Protein 3BJR (pdb70)

Radius of gyration: 16.2 Å; Cα contacts (8 Å, |Δi|>4): 527; chains: 1; bounding box: 40×42×40 Å

Nearest PDB structures (foldseek):
  3bjr-assembly1_A-2  TM=1.003E+00  e=7.416E-51  Lactiplantibacillus plantarum WCFS1
  4bzw-assembly1_A  TM=8.428E-01  e=1.480E-16  Lactiplantibacillus plantarum WCFS1
  3bxp-assembly1_B  TM=8.286E-01  e=1.766E-16  Lactiplantibacillus plantarum WCFS1
  3bxp-assembly1_A  TM=7.851E-01  e=8.719E-17  Lactiplantibacillus plantarum WCFS1
  3d3n-assembly1_A  TM=7.888E-01  e=3.372E-16  Lactiplantibacillus plantarum WCFS1

Secondary structure (DSSP, 8-state):
----EEEEEPTTSS-EEEEE----EEEEEEE--STTT---HHHHHHH---GGGT-EEEEEE---TTT-SS-BTHHHHHHHHHHHHHHHSHHHHTEEEEEEEEEEETHHHHHHHHHHHHIIIIIHHHHT-------SSEEEES----TTSB------GGGG-GGGS--TTPPPEEEEEES--TTS-THHHHHHHHHHHHTT--EEEEEE---SHHHHHHHHHHS----HHHHHHHHHHHHT-

InterPro domains:
  IPR029058 Alpha/Beta hydrolase fold [G3DSA:3.40.50.1820] (1-264)
  IPR029058 Alpha/Beta hydrolase fold [SSF53474] (14-263)
  IPR049492 BD-FAE-like domain [PF20434] (26-122)
  IPR050300 GDXG lipolytic enzyme [PTHR48081] (26-261)

Structure (mmCIF, N/CA/C/O backbone):
data_3BJR
#
_entry.id   3BJR
#
_cell.length_a   93.620
_cell.length_b   93.620
_cell.length_c   99.570
_cell.angle_alpha   90.000
_cell.angle_beta   90.000
_cell.angle_gamma   120.000
#
_symmetry.space_group_name_H-M   'P 32 2 1'
#
loop_
_entity.id
_entity.type
_entity.pdbx_description
1 polymer 'Putative carboxylesterase'
2 non-polymer GLYCEROL
3 water water
#
loop_
_atom_site.group_PDB
_atom_site.id
_atom_site.type_symbol
_atom_site.label_atom_id
_atom_site.label_alt_id
_atom_site.label_comp_id
_atom_site.label_asym_id
_atom_site.label_entity_id
_atom_site.label_seq_id
_atom_site.pdbx_PDB_ins_code
_atom_site.Cartn_x
_atom_site.Cartn_y
_atom_site.Cartn_z
_atom_site.occupancy
_atom_site.B_iso_or_equiv
_atom_site.auth_seq_id
_atom_site.auth_comp_id
_atom_site.auth_asym_id
_atom_site.auth_atom_id
_atom_site.pdbx_PDB_model_num
ATOM 1 N N . PHE A 1 17 ? -6.865 39.330 3.899 1.00 83.97 -2 PHE A N 1
ATOM 2 C CA . PHE A 1 17 ? -7.578 39.212 5.209 1.00 85.31 -2 PHE A CA 1
ATOM 3 C C . PHE A 1 17 ? -7.866 37.731 5.558 1.00 86.30 -2 PHE A C 1
ATOM 4 O O . PHE A 1 17 ? -8.957 37.405 6.053 1.00 86.48 -2 PHE A O 1
ATOM 6 N N . GLN A 1 18 ? -6.853 36.872 5.341 1.00 86.82 -1 GLN A N 1
ATOM 7 C CA . GLN A 1 18 ? -6.935 35.371 5.433 1.00 84.94 -1 GLN A CA 1
ATOM 8 C C . GLN A 1 18 ? -7.034 34.711 6.846 1.00 84.12 -1 GLN A C 1
ATOM 9 O O . GLN A 1 18 ? -6.002 34.345 7.434 1.00 83.71 -1 GLN A O 1
ATOM 13 N N . GLY A 1 19 ? -8.267 34.516 7.346 1.00 81.19 0 GLY A N 1
ATOM 14 C CA . GLY A 1 19 ? -8.534 33.903 8.683 1.00 78.76 0 GLY A CA 1
ATOM 15 C C . GLY A 1 19 ? -7.970 34.653 9.899 1.00 72.91 0 GLY A C 1
ATOM 16 O O . GLY A 1 19 ? -7.728 34.067 10.964 1.00 73.71 0 GLY A O 1
ATOM 25 N N . GLN A 1 21 ? -8.005 38.531 12.185 1.00 47.74 2 GLN A N 1
ATOM 26 C CA . GLN A 1 21 ? -8.779 39.711 12.521 1.00 43.78 2 GLN A CA 1
ATOM 27 C C . GLN A 1 21 ? -8.149 40.860 11.765 1.00 40.93 2 GLN A C 1
ATOM 28 O O . GLN A 1 21 ? -6.941 41.091 11.868 1.00 36.53 2 GLN A O 1
ATOM 30 N N . VAL A 1 22 ? -8.946 41.526 10.945 1.00 40.90 3 VAL A N 1
ATOM 31 C CA . VAL A 1 22 ? -8.485 42.712 10.226 1.00 41.49 3 VAL A CA 1
ATOM 32 C C . VAL A 1 22 ? -8.913 43.883 11.076 1.00 42.57 3 VAL A C 1
ATOM 33 O O . VAL A 1 22 ? -10.047 43.924 11.533 1.00 44.70 3 VAL A O 1
ATOM 37 N N . ILE A 1 23 ? -8.020 44.820 11.336 1.00 43.59 4 ILE A N 1
ATOM 38 C CA . ILE A 1 23 ? -8.409 45.998 12.087 1.00 40.63 4 ILE A CA 1
ATOM 39 C C . ILE A 1 23 ? -7.968 47.229 11.295 1.00 38.98 4 ILE A C 1
ATOM 40 O O . ILE A 1 23 ? -6.987 47.202 10.548 1.00 30.24 4 ILE A O 1
ATOM 45 N N . LYS A 1 24 ? -8.738 48.291 11.432 1.00 38.38 5 LYS A N 1
ATOM 46 C CA . LYS A 1 24 ? -8.471 49.537 10.759 1.00 41.63 5 LYS A CA 1
ATOM 47 C C . LYS A 1 24 ? -8.549 50.633 11.793 1.00 41.34 5 LYS A C 1
ATOM 48 O O . LYS A 1 24 ? -9.466 50.688 12.580 1.00 42.30 5 LYS A O 1
ATOM 54 N N . GLN A 1 25 ? -7.570 51.509 11.776 1.00 43.17 6 GLN A N 1
ATOM 55 C CA . GLN A 1 25 ? -7.443 52.537 12.775 1.00 45.35 6 GLN A CA 1
ATOM 56 C C . GLN A 1 25 ? -6.848 53.803 12.153 1.00 44.55 6 GLN A C 1
ATOM 57 O O . GLN A 1 25 ? -5.734 53.749 11.625 1.00 40.35 6 GLN A O 1
ATOM 63 N N . LYS A 1 26 ? -7.566 54.918 12.208 1.00 43.12 7 LYS A N 1
ATOM 64 C CA . LYS A 1 26 ? -7.029 56.199 11.756 1.00 43.93 7 LYS A CA 1
ATOM 65 C C . LYS A 1 26 ? -6.116 56.687 12.874 1.00 40.77 7 LYS A C 1
ATOM 66 O O . LYS A 1 26 ? -6.406 56.534 14.021 1.00 41.38 7 LYS A O 1
ATOM 72 N N . LEU A 1 27 ? -4.975 57.246 12.528 1.00 41.91 8 LEU A N 1
ATOM 73 C CA . LEU A 1 27 ? -4.028 57.692 13.523 1.00 37.99 8 LEU A CA 1
ATOM 74 C C . LEU A 1 27 ? -4.411 59.106 13.899 1.00 38.41 8 LEU A C 1
ATOM 75 O O . LEU A 1 27 ? -5.058 59.800 13.142 1.00 40.86 8 LEU A O 1
ATOM 80 N N . THR A 1 28 ? -4.044 59.514 15.102 1.00 39.61 9 THR A N 1
ATOM 81 C CA . THR A 1 28 ? -4.400 60.811 15.612 1.00 38.78 9 THR A CA 1
ATOM 82 C C . THR A 1 28 ? -3.553 61.903 15.014 1.00 38.73 9 THR A C 1
ATOM 83 O O . THR A 1 28 ? -2.364 61.708 14.815 1.00 38.8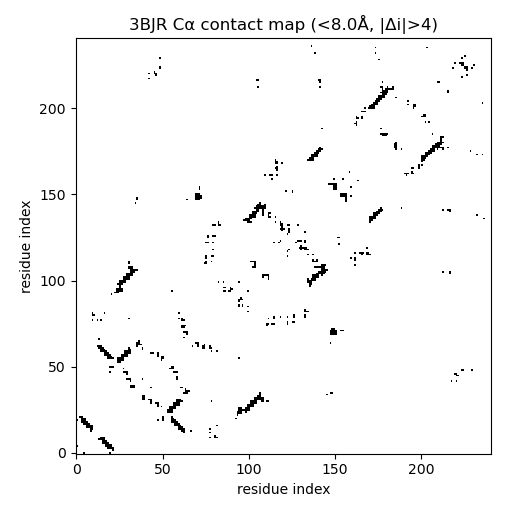7 9 THR A O 1
ATOM 87 N N . ALA A 1 29 ? -4.190 63.050 14.751 1.00 37.06 10 ALA A N 1
ATOM 88 C CA . ALA A 1 29 ? -3.561 64.260 14.207 1.00 37.47 10 ALA A CA 1
ATOM 89 C C . ALA A 1 29 ? -2.903 64.038 12.848 1.00 38.29 10 ALA A C 1
ATOM 90 O O . ALA A 1 29 ? -1.890 64.657 12.538 1.00 43.18 10 ALA A O 1
ATOM 92 N N . THR A 1 30 ? -3.488 63.156 12.045 1.00 35.58 11 THR A N 1
ATOM 93 C CA . THR A 1 30 ? -2.976 62.837 10.743 1.00 35.15 11 THR A CA 1
ATOM 94 C C . THR A 1 30 ? -4.066 62.174 9.913 1.00 37.45 11 THR A C 1
ATOM 95 O O . THR A 1 30 ? -5.080 61.666 10.459 1.00 37.06 11 THR A O 1
ATOM 99 N N A CYS A 1 31 ? -3.911 62.205 8.596 0.50 36.11 12 CYS A N 1
ATOM 100 N N B CYS A 1 31 ? -3.861 62.227 8.594 0.50 37.73 12 CYS A N 1
ATOM 101 C CA A CYS A 1 31 ? -4.854 61.513 7.730 0.50 35.99 12 CYS A CA 1
ATOM 102 C CA B CYS A 1 31 ? -4.731 61.580 7.617 0.50 39.35 12 CYS A CA 1
ATOM 103 C C A CYS A 1 31 ? -4.371 60.067 7.584 0.50 35.35 12 CYS A C 1
ATOM 104 C C B CYS A 1 31 ? -4.281 60.135 7.432 0.50 37.05 12 CYS A C 1
ATOM 105 O O A CYS A 1 31 ? -5.096 59.211 7.082 0.50 37.93 12 CYS A O 1
ATOM 106 O O B CYS A 1 31 ? -4.918 59.364 6.712 0.50 39.53 12 CYS A O 1
ATOM 111 N N . ALA A 1 32 ? -3.157 59.785 8.042 1.00 34.03 13 ALA A N 1
ATOM 112 C CA . ALA A 1 32 ? -2.607 58.436 7.953 1.00 33.23 13 ALA A CA 1
ATOM 113 C C . ALA A 1 32 ? -3.531 57.430 8.650 1.00 33.73 13 ALA A C 1
ATOM 114 O O . ALA A 1 32 ? -4.191 57.743 9.648 1.00 31.82 13 ALA A O 1
ATOM 116 N N A GLN A 1 33 ? -3.539 56.226 8.097 0.50 33.97 14 GLN A N 1
ATOM 117 N N B GLN A 1 33 ? -3.592 56.219 8.079 0.50 34.77 14 GLN A N 1
ATOM 118 C CA A GLN A 1 33 ? -4.322 55.155 8.632 0.50 32.67 14 GLN A CA 1
ATOM 119 C CA B GLN A 1 33 ? -4.527 55.142 8.463 0.50 34.23 14 GLN A CA 1
ATOM 120 C C A GLN A 1 33 ? -3.465 53.929 8.721 0.50 32.16 14 GLN A C 1
ATOM 121 C C B GLN A 1 33 ? -3.823 53.778 8.481 0.50 33.37 14 GLN A C 1
ATOM 122 O O A GLN A 1 33 ? -2.387 53.826 8.103 0.50 30.48 14 GLN A O 1
ATOM 123 O O B GLN A 1 33 ? -3.282 53.374 7.462 0.50 35.22 14 GLN A O 1
ATOM 134 N N . LEU A 1 34 ? -3.897 53.059 9.616 1.00 31.87 15 LEU A N 1
ATOM 135 C CA . LEU A 1 34 ? -3.242 51.787 9.825 1.00 34.83 15 LEU A CA 1
ATOM 136 C C . LEU A 1 34 ? -4.220 50.632 9.654 1.00 34.44 15 LEU A C 1
ATOM 137 O O . LEU A 1 34 ? -5.373 50.708 10.078 1.00 31.10 15 LEU A O 1
ATOM 142 N N . THR A 1 35 ? -3.767 49.585 8.963 1.00 32.92 16 THR A N 1
ATOM 143 C CA . THR A 1 35 ? -4.541 48.366 8.792 1.00 28.27 16 THR A CA 1
ATOM 144 C C . THR A 1 35 ? -3.732 47.269 9.442 1.00 32.05 16 THR A C 1
ATOM 145 O O . THR A 1 35 ? -2.507 47.213 9.255 1.00 27.72 16 THR A O 1
ATOM 149 N N . GLY A 1 36 ? -4.393 46.404 10.203 1.00 30.33 17 GLY A N 1
ATOM 150 C CA . GLY A 1 36 ? -3.695 45.323 10.891 1.00 29.34 17 GLY A CA 1
ATOM 151 C C . GLY A 1 36 ? -4.320 43.974 10.661 1.00 27.95 17 GLY A C 1
ATOM 152 O O . GLY A 1 36 ? -5.531 43.851 10.487 1.00 28.10 17 GLY A O 1
ATOM 153 N N . TYR A 1 37 ? -3.479 42.961 10.647 1.00 30.68 18 TYR A N 1
ATOM 154 C CA . TYR A 1 37 ? -3.875 41.558 10.477 1.00 29.78 18 TYR A CA 1
ATOM 155 C C . TYR A 1 37 ? -3.330 40.826 11.706 1.00 29.52 18 TYR A C 1
ATOM 156 O O . TYR A 1 37 ? -2.093 40.677 11.888 1.00 27.42 18 TYR A O 1
ATOM 165 N N . LEU A 1 38 ? -4.247 40.392 12.561 1.00 28.70 19 LEU A N 1
ATOM 166 C CA . LEU A 1 38 ? -3.889 39.806 13.846 1.00 30.13 19 LEU A CA 1
ATOM 167 C C . LEU A 1 38 ? -4.283 38.355 13.958 1.00 29.26 19 LEU A C 1
ATOM 168 O O . LEU A 1 38 ? -5.384 38.007 13.612 1.00 28.30 19 LEU A O 1
ATOM 173 N N . HIS A 1 39 ? -3.367 37.503 14.418 1.00 31.10 20 HIS A N 1
ATOM 174 C CA . HIS A 1 39 ? -3.695 36.072 14.613 1.00 34.69 20 HIS A CA 1
ATOM 175 C C . HIS A 1 39 ? -4.654 35.833 15.794 1.00 35.43 20 HIS A C 1
ATOM 176 O O . HIS A 1 39 ? -4.358 36.270 16.919 1.00 38.48 20 HIS A O 1
ATOM 183 N N . THR A 1 48 ? 1.019 33.720 24.923 1.00 56.49 29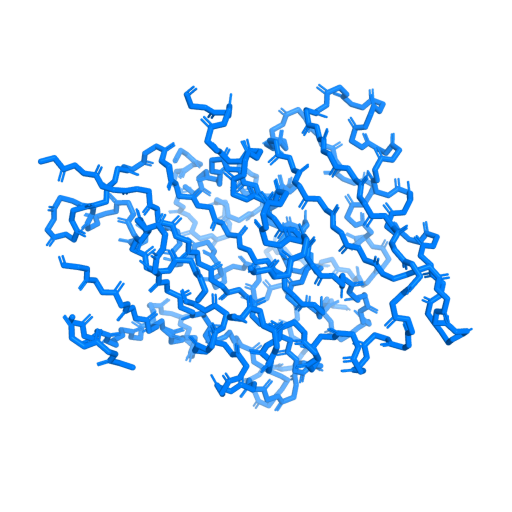 THR A N 1
ATOM 184 C CA . THR A 1 48 ? 2.208 34.478 24.520 1.00 56.18 29 THR A CA 1
ATOM 185 C C . THR A 1 48 ? 1.991 35.590 23.432 1.00 54.38 29 THR A C 1
ATOM 186 O O . THR A 1 48 ? 0.921 35.737 22.828 1.00 57.20 29 THR A O 1
ATOM 190 N N . ASN A 1 49 ? 3.051 36.360 23.220 1.00 47.75 30 ASN A N 1
ATOM 191 C CA . ASN A 1 49 ? 3.050 37.539 22.406 1.00 42.15 30 ASN A CA 1
ATOM 192 C C . ASN A 1 49 ? 3.881 37.322 21.160 1.00 38.41 30 ASN A C 1
ATOM 193 O O . ASN A 1 49 ? 4.886 36.632 21.203 1.00 36.38 30 ASN A O 1
ATOM 198 N N . LEU A 1 50 ? 3.487 37.953 20.063 1.00 34.44 31 LEU A N 1
ATOM 199 C CA . LEU A 1 50 ? 4.148 37.789 18.774 1.00 33.57 31 LEU A CA 1
ATOM 200 C C . LEU A 1 50 ? 4.891 39.019 18.292 1.00 31.32 31 LEU A C 1
ATOM 201 O O . LEU A 1 50 ? 4.524 40.122 18.623 1.00 29.79 31 LEU A O 1
ATOM 206 N N . PRO A 1 51 ? 5.908 38.830 17.451 1.00 33.55 32 PRO A N 1
ATOM 207 C CA . PRO A 1 51 ? 6.558 39.989 16.841 1.00 35.27 32 PRO A CA 1
ATOM 208 C C . PRO A 1 51 ? 5.570 40.646 15.889 1.00 33.07 32 PRO A C 1
ATOM 209 O O . PRO A 1 51 ? 4.605 40.018 15.466 1.00 30.79 32 PRO A O 1
ATOM 213 N N . ALA A 1 52 ? 5.777 41.907 15.591 1.00 33.21 33 ALA A N 1
ATOM 214 C CA . ALA A 1 52 ? 4.859 42.644 14.738 1.00 31.65 33 ALA A CA 1
ATOM 215 C C . ALA A 1 52 ? 5.659 43.367 13.649 1.00 33.59 33 ALA A C 1
ATOM 216 O O . ALA A 1 52 ? 6.746 43.894 13.898 1.00 33.81 33 ALA A O 1
ATOM 218 N N . ILE A 1 53 ? 5.121 43.354 12.428 1.00 34.57 34 ILE A N 1
ATOM 219 C CA . ILE A 1 53 ? 5.703 44.055 11.286 1.00 33.77 34 ILE A CA 1
ATOM 220 C C . ILE A 1 53 ? 4.771 45.202 10.899 1.00 32.53 34 ILE A C 1
ATOM 221 O O . ILE A 1 53 ? 3.567 45.017 10.879 1.00 31.95 34 ILE A O 1
ATOM 226 N N . ILE A 1 54 ? 5.328 46.370 10.582 1.00 32.67 35 ILE A N 1
ATOM 227 C CA . ILE A 1 54 ? 4.544 47.494 10.023 1.00 31.94 35 ILE A CA 1
ATOM 228 C C . ILE A 1 54 ? 5.109 47.752 8.622 1.00 32.82 35 ILE A C 1
ATOM 229 O O . ILE A 1 54 ? 6.216 48.252 8.485 1.00 33.65 35 ILE A O 1
ATOM 234 N N . ILE A 1 55 ? 4.355 47.384 7.600 1.00 29.69 36 ILE A N 1
ATOM 235 C CA . ILE A 1 55 ? 4.742 47.570 6.199 1.00 29.34 36 ILE A CA 1
ATOM 236 C C . ILE A 1 55 ? 4.553 49.035 5.829 1.00 30.36 36 ILE A 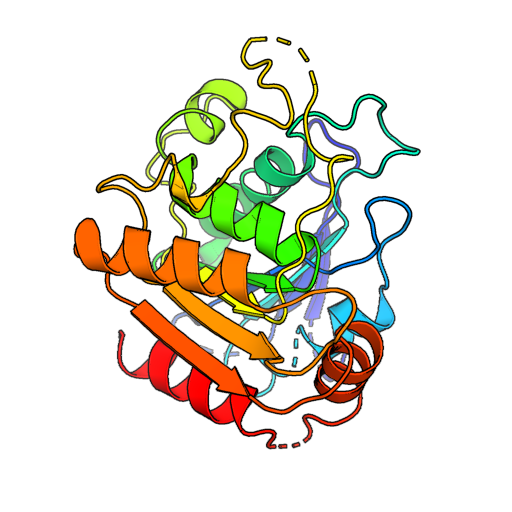C 1
ATOM 237 O O . ILE A 1 55 ? 3.471 49.583 6.046 1.00 30.01 36 ILE A O 1
ATOM 242 N N . VAL A 1 56 ? 5.624 49.698 5.383 1.00 30.82 37 VAL A N 1
ATOM 243 C CA . VAL A 1 56 ? 5.555 51.093 4.901 1.00 30.42 37 VAL A CA 1
ATOM 244 C C . VAL A 1 56 ? 5.732 50.957 3.370 1.00 30.61 37 VAL A C 1
ATOM 245 O O . VAL A 1 56 ? 6.852 50.717 2.862 1.00 30.59 37 VAL A O 1
ATOM 249 N N . PRO A 1 57 ? 4.618 51.010 2.627 1.00 29.33 38 PRO A N 1
ATOM 250 C CA . PRO A 1 57 ? 4.701 50.721 1.208 1.00 32.05 38 PRO A CA 1
ATOM 251 C C . PRO A 1 57 ? 5.253 51.864 0.343 1.00 33.69 38 PRO A C 1
ATOM 252 O O . PRO A 1 57 ? 5.681 52.922 0.874 1.00 37.51 38 PRO A O 1
ATOM 256 N N . GLY A 1 58 ? 5.289 51.604 -0.969 1.00 32.80 39 GLY A N 1
ATOM 257 C CA . GLY A 1 58 ? 5.732 52.547 -1.945 1.00 29.44 39 GLY A CA 1
ATOM 258 C C . GLY A 1 58 ? 4.583 53.394 -2.375 1.00 32.49 39 GLY A C 1
ATOM 259 O O . GLY A 1 58 ? 3.587 53.536 -1.648 1.00 33.04 39 GLY A O 1
ATOM 260 N N . GLY A 1 59 ? 4.673 53.918 -3.598 1.00 33.00 40 GLY A N 1
ATOM 261 C CA . GLY A 1 59 ? 3.607 54.741 -4.149 1.00 31.21 40 GLY A CA 1
ATOM 262 C C . GLY A 1 59 ? 3.993 56.136 -4.584 1.00 31.62 40 GLY A C 1
ATOM 263 O O . GLY A 1 59 ? 3.112 56.911 -4.968 1.00 32.77 40 GLY A O 1
ATOM 264 N N . SER A 1 60 ? 5.292 56.466 -4.523 1.00 32.99 41 SER A N 1
ATOM 265 C CA . SER A 1 60 ? 5.825 57.776 -4.983 1.00 34.47 41 SER A CA 1
ATOM 266 C C . SER A 1 60 ? 5.219 58.978 -4.291 1.00 33.09 41 SER A C 1
ATOM 267 O O . SER A 1 60 ? 5.342 60.088 -4.792 1.00 35.28 41 SER A O 1
ATOM 270 N N . TYR A 1 61 ? 4.582 58.747 -3.137 1.00 34.26 42 TYR A N 1
ATOM 271 C CA . TYR A 1 61 ? 3.888 59.778 -2.354 1.00 34.31 42 TYR A CA 1
ATOM 272 C C . TYR A 1 61 ? 2.670 60.305 -3.074 1.00 31.60 42 TYR A C 1
ATOM 273 O O . TYR A 1 61 ? 2.137 61.321 -2.669 1.00 32.27 42 TYR A O 1
ATOM 282 N N . THR A 1 62 ? 2.197 59.597 -4.106 1.00 32.43 43 THR A N 1
ATOM 283 C CA . THR A 1 62 ? 0.985 60.023 -4.845 1.00 33.05 43 THR A CA 1
ATOM 284 C C . THR A 1 62 ? -0.261 59.189 -4.487 1.00 31.81 43 THR A C 1
ATOM 285 O O . THR A 1 62 ? -1.394 59.649 -4.615 1.00 33.31 43 THR A O 1
ATOM 289 N N . HIS A 1 63 ? -0.027 57.963 -4.020 1.00 32.78 44 HIS A N 1
ATOM 290 C CA . HIS A 1 63 ? -1.077 57.017 -3.699 1.00 33.35 44 HIS A CA 1
ATOM 291 C C . HIS A 1 63 ? -0.429 55.947 -2.833 1.00 33.29 44 HIS A C 1
ATOM 292 O O . HIS A 1 63 ? 0.799 55.903 -2.711 1.00 33.06 44 HIS A O 1
ATOM 299 N N . ILE A 1 64 ? -1.237 55.107 -2.194 1.00 33.70 45 ILE A N 1
ATOM 300 C CA . ILE A 1 64 ? -0.706 53.928 -1.492 1.00 30.60 45 ILE A CA 1
ATOM 301 C C . ILE A 1 64 ? -1.215 52.724 -2.301 1.00 30.89 45 ILE A C 1
ATOM 302 O O . ILE A 1 64 ? -2.419 52.624 -2.541 1.00 34.80 45 ILE A O 1
ATOM 307 N N . PRO A 1 65 ? -0.302 51.848 -2.787 1.00 33.03 46 PRO A N 1
ATOM 308 C CA . PRO A 1 65 ? -0.686 50.630 -3.493 1.00 32.30 46 PRO A CA 1
ATOM 309 C C . PRO A 1 65 ? -1.130 49.607 -2.453 1.00 34.12 46 PRO A C 1
ATOM 310 O O . PRO A 1 65 ? -0.321 48.882 -1.868 1.00 30.68 46 PRO A O 1
ATOM 314 N N . VAL A 1 66 ? -2.429 49.592 -2.213 1.00 35.68 47 VAL A N 1
ATOM 315 C CA . VAL A 1 66 ? -2.994 48.785 -1.149 1.00 39.10 47 VAL A CA 1
ATOM 316 C C . VAL A 1 66 ? -2.770 47.304 -1.340 1.00 38.92 47 VAL A C 1
ATOM 317 O O . VAL A 1 66 ? -2.427 46.628 -0.371 1.00 40.70 47 VAL A O 1
ATOM 321 N N . ALA A 1 67 ? -2.901 46.816 -2.572 1.00 39.17 48 ALA A N 1
ATOM 322 C CA . ALA A 1 67 ? -2.682 45.400 -2.875 1.00 36.99 48 ALA A CA 1
ATOM 323 C C . ALA A 1 67 ? -1.238 44.997 -2.595 1.00 36.83 48 ALA A C 1
ATOM 324 O O . ALA A 1 67 ? -0.981 43.914 -2.099 1.00 35.09 48 ALA A O 1
ATOM 326 N N . GLN A 1 68 ? -0.284 45.866 -2.909 1.00 37.93 49 GLN A N 1
ATOM 327 C CA . GLN A 1 68 ? 1.114 45.603 -2.596 1.00 36.81 49 GLN A CA 1
ATOM 328 C C . GLN A 1 68 ? 1.299 45.516 -1.057 1.00 36.51 49 GLN A C 1
ATOM 329 O O . GLN A 1 68 ? 1.973 44.620 -0.540 1.00 36.13 49 GLN A O 1
ATOM 335 N N . ALA A 1 69 ? 0.726 46.484 -0.351 1.00 32.40 50 ALA A N 1
ATOM 336 C CA . ALA A 1 69 ? 0.815 46.603 1.103 1.00 33.73 50 ALA A CA 1
ATOM 337 C C . ALA A 1 69 ? 0.255 45.368 1.803 1.00 32.87 50 ALA A C 1
ATOM 338 O O . ALA A 1 69 ? 0.891 44.784 2.667 1.00 33.81 50 ALA A O 1
ATOM 340 N N . GLU A 1 70 ? -0.943 44.982 1.428 1.00 33.60 51 GLU A N 1
ATOM 341 C CA . GLU A 1 70 ? -1.583 43.803 1.990 1.00 36.16 51 GLU A CA 1
ATOM 342 C C . GLU A 1 70 ? -0.815 42.506 1.751 1.00 36.64 51 GLU A C 1
ATOM 343 O O . GLU A 1 70 ? -0.691 41.696 2.650 1.00 36.77 51 GLU A O 1
ATOM 349 N N . SER A 1 71 ? -0.336 42.306 0.525 1.00 36.35 52 SER A N 1
ATOM 350 C CA . SER A 1 71 ? 0.382 41.109 0.160 1.00 35.18 52 SER A CA 1
ATOM 351 C C . SER A 1 71 ? 1.656 40.973 0.950 1.00 33.79 52 SER A C 1
ATOM 352 O O . SER A 1 71 ? 2.011 39.875 1.384 1.00 32.47 52 SER A O 1
ATOM 355 N N . LEU A 1 72 ? 2.389 42.074 1.067 1.00 30.38 53 LEU A N 1
ATOM 356 C CA . LEU A 1 72 ? 3.632 42.104 1.850 1.00 33.18 53 LEU A CA 1
ATOM 357 C C . LEU A 1 72 ? 3.338 41.931 3.357 1.00 32.44 53 LEU A C 1
ATOM 358 O O . LEU A 1 72 ? 4.117 41.304 4.036 1.00 35.30 53 LEU A O 1
ATOM 363 N N . ALA A 1 73 ? 2.193 42.433 3.851 1.00 33.90 54 ALA A N 1
ATOM 364 C CA . ALA A 1 73 ? 1.804 42.209 5.245 1.00 31.66 54 ALA A CA 1
ATOM 365 C C . ALA A 1 73 ? 1.563 40.695 5.431 1.00 35.09 54 ALA A C 1
ATOM 366 O O . ALA A 1 73 ? 2.072 40.109 6.372 1.00 36.14 54 ALA A O 1
ATOM 376 N N . ALA A 1 75 ? 2.870 38.197 3.729 1.00 37.09 56 ALA A N 1
ATOM 377 C CA . ALA A 1 75 ? 4.112 37.460 3.623 1.00 38.78 56 ALA A CA 1
ATOM 378 C C . ALA A 1 75 ? 4.693 37.206 5.035 1.00 38.78 56 ALA A C 1
ATOM 379 O O . ALA A 1 75 ? 5.197 36.128 5.340 1.00 39.97 56 ALA A O 1
ATOM 381 N N . PHE A 1 76 ? 4.554 38.193 5.905 1.00 38.27 57 PHE A N 1
ATOM 382 C CA . PHE A 1 76 ? 5.036 38.104 7.272 1.00 36.87 57 PHE A CA 1
ATOM 383 C C . PHE A 1 76 ? 4.017 37.463 8.215 1.00 36.10 57 PHE A C 1
ATOM 384 O O . PHE A 1 76 ? 4.374 36.636 9.040 1.00 38.43 57 PHE A O 1
ATOM 392 N N . ALA A 1 77 ? 2.745 37.796 8.037 1.00 34.28 58 ALA A N 1
ATOM 393 C CA . ALA A 1 77 ? 1.661 37.263 8.841 1.00 32.02 58 ALA A CA 1
ATOM 394 C C . ALA A 1 77 ? 1.710 35.752 8.832 1.00 33.40 58 ALA A C 1
ATOM 395 O O . ALA A 1 77 ? 1.572 35.111 9.865 1.00 33.69 58 ALA A O 1
ATOM 397 N N . GLY A 1 78 ? 1.992 35.200 7.656 1.00 32.92 59 GLY A N 1
ATOM 398 C CA . GLY A 1 78 ? 2.082 33.766 7.447 1.00 32.74 59 GLY A CA 1
ATOM 399 C C . GLY A 1 78 ? 3.253 33.099 8.116 1.00 32.62 59 GLY A C 1
ATOM 400 O O . GLY A 1 78 ? 3.281 31.874 8.179 1.00 33.03 59 GLY A O 1
ATOM 401 N N . HIS A 1 79 ? 4.207 33.875 8.616 1.00 31.47 60 HIS A N 1
ATOM 402 C CA . HIS A 1 79 ? 5.382 33.341 9.314 1.00 34.69 60 HIS A CA 1
ATOM 403 C C . HIS A 1 79 ? 5.454 33.820 10.775 1.00 37.92 60 HIS A C 1
ATOM 404 O O . HIS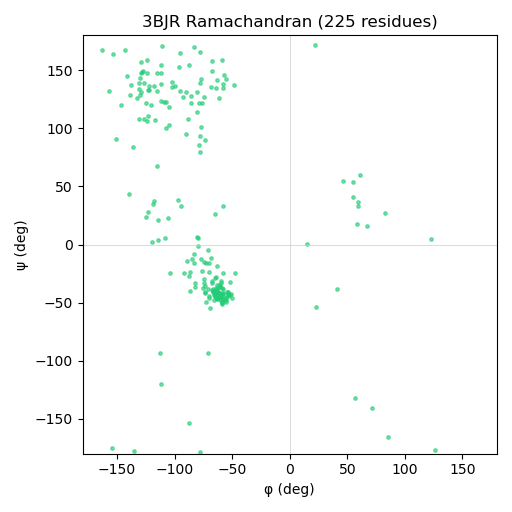 A 1 79 ? 6.539 34.131 11.276 1.00 41.80 60 HIS A O 1
ATOM 411 N N . GLY A 1 80 ? 4.295 33.925 11.423 1.00 37.18 61 GLY A N 1
ATOM 412 C CA . GLY A 1 80 ? 4.211 34.239 12.854 1.00 37.83 61 GLY A CA 1
ATOM 413 C C . GLY A 1 80 ? 4.299 35.667 13.316 1.00 37.97 61 GLY A C 1
ATOM 414 O O . GLY A 1 80 ? 4.724 35.912 14.423 1.00 39.96 61 GLY A O 1
ATOM 415 N N . TYR A 1 81 ? 3.915 36.614 12.470 1.00 35.03 62 TYR A N 1
ATOM 416 C CA . TYR A 1 81 ? 3.946 38.003 12.820 1.00 31.60 62 TYR A CA 1
ATOM 417 C C . TYR A 1 81 ? 2.558 38.554 12.845 1.00 32.34 62 TYR A C 1
ATOM 418 O O . TYR A 1 81 ? 1.702 38.081 12.126 1.00 32.49 62 TYR A O 1
ATOM 427 N N . GLN A 1 82 ? 2.321 39.513 13.728 1.00 34.40 63 GLN A N 1
ATOM 428 C CA . GLN A 1 82 ? 1.117 40.327 13.629 1.00 33.03 63 GLN A CA 1
ATOM 429 C C . GLN A 1 82 ? 1.575 41.303 12.545 1.00 35.17 63 GLN A C 1
ATOM 430 O O . GLN A 1 82 ? 2.679 41.827 12.614 1.00 36.38 63 GLN A O 1
ATOM 436 N N . ALA A 1 83 ? 0.784 41.536 11.509 1.00 34.04 64 ALA A N 1
ATOM 437 C CA . ALA A 1 83 ? 1.268 42.379 10.398 1.00 28.93 64 ALA A CA 1
ATOM 438 C C . ALA A 1 83 ? 0.377 43.567 10.141 1.00 30.18 64 ALA A C 1
ATOM 439 O O . ALA A 1 83 ? -0.837 43.415 10.094 1.00 29.33 64 ALA A O 1
ATOM 441 N N . PHE A 1 84 ? 0.972 44.751 10.001 1.00 30.79 65 PHE A N 1
ATOM 442 C CA . PHE A 1 84 ? 0.212 45.963 9.722 1.00 30.61 65 PHE A CA 1
ATOM 443 C C . PHE A 1 84 ? 0.722 46.639 8.458 1.00 33.45 65 PHE A C 1
ATOM 444 O O . PHE A 1 84 ? 1.849 46.384 8.001 1.00 28.64 65 PHE A O 1
ATOM 452 N N . TYR A 1 85 ? -0.112 47.480 7.852 1.00 31.62 66 TYR A N 1
ATOM 453 C CA . TYR A 1 85 ? 0.384 48.356 6.794 1.00 34.43 66 TYR A CA 1
ATOM 454 C C . TYR A 1 85 ? -0.056 49.770 7.060 1.00 32.85 66 TYR A C 1
ATOM 455 O O . TYR A 1 85 ? -1.119 49.997 7.605 1.00 29.12 66 TYR A O 1
ATOM 464 N N . LEU A 1 86 ? 0.841 50.709 6.737 1.00 34.42 67 LEU A N 1
ATOM 465 C CA . LEU A 1 86 ? 0.605 52.131 6.950 1.00 31.69 67 LEU A CA 1
ATOM 466 C C . LEU A 1 86 ? 0.284 52.866 5.668 1.00 31.61 67 LEU A C 1
ATOM 467 O O . LEU A 1 86 ? 1.104 52.904 4.778 1.00 32.05 67 LEU A O 1
ATOM 472 N N . GLU A 1 87 ? -0.910 53.449 5.589 1.00 31.97 68 GLU A N 1
ATOM 473 C CA . GLU A 1 87 ? -1.262 54.377 4.546 1.00 33.47 68 GLU A CA 1
ATOM 474 C C . GLU A 1 87 ? -0.864 55.766 5.100 1.00 32.54 68 GLU A C 1
ATOM 475 O O . GLU A 1 87 ? -1.570 56.360 5.883 1.00 32.70 68 GLU A O 1
ATOM 481 N N . TYR A 1 88 ? 0.327 56.210 4.740 1.00 33.29 69 TYR A N 1
ATOM 482 C CA . TYR A 1 88 ? 0.873 57.483 5.190 1.00 34.28 69 TYR A CA 1
ATOM 483 C C . TYR A 1 88 ? 0.417 58.692 4.377 1.00 34.62 69 TYR A C 1
ATOM 484 O O . TYR A 1 88 ? -0.229 58.557 3.343 1.00 36.51 69 TYR A O 1
ATOM 493 N N . THR A 1 89 ? 0.735 59.879 4.895 1.00 35.22 70 THR A N 1
ATOM 494 C CA . THR A 1 89 ? 0.394 61.153 4.248 1.00 33.36 70 THR A CA 1
ATOM 495 C C . THR A 1 89 ? 0.987 61.236 2.855 1.00 32.45 70 THR A C 1
ATOM 496 O O . THR A 1 89 ? 2.160 60.903 2.640 1.00 32.43 70 THR A O 1
ATOM 500 N N . LEU A 1 90 ? 0.155 61.685 1.914 1.00 32.36 71 LEU A N 1
ATOM 501 C CA . LEU A 1 90 ? 0.542 61.795 0.522 1.00 33.59 71 LEU A CA 1
ATOM 502 C C . LEU A 1 90 ? 0.642 63.262 0.120 1.00 35.36 71 LEU A C 1
ATOM 503 O O . LEU A 1 90 ? 0.259 64.149 0.870 1.00 33.30 71 LEU A O 1
ATOM 508 N N . LEU A 1 91 ? 1.171 63.511 -1.072 1.00 38.90 72 LEU A N 1
ATOM 509 C CA . LEU A 1 91 ? 1.298 64.880 -1.614 1.00 39.75 72 LEU A CA 1
ATOM 510 C C . LEU A 1 91 ? -0.039 65.557 -1.748 1.00 40.73 72 LEU A C 1
ATOM 511 O O . LEU A 1 91 ? -0.142 66.767 -1.567 1.00 44.10 72 LEU A O 1
ATOM 516 N N . THR A 1 92 ? -1.072 64.781 -2.046 1.00 42.19 73 THR A N 1
ATOM 517 C CA . THR A 1 92 ? -2.439 65.316 -2.125 1.00 43.17 73 THR A CA 1
ATOM 518 C C . THR A 1 92 ? -3.019 65.713 -0.767 1.00 43.00 73 THR A C 1
ATOM 519 O O . THR A 1 92 ? -3.914 66.546 -0.710 1.00 41.82 73 THR A O 1
ATOM 523 N N . ASP A 1 93 ? -2.518 65.130 0.318 1.00 43.77 74 ASP A N 1
ATOM 524 C CA . ASP A 1 93 ? -2.963 65.489 1.670 1.00 45.14 74 ASP A CA 1
ATOM 525 C C . ASP A 1 93 ? -2.250 66.733 2.177 1.00 46.51 74 ASP A C 1
ATOM 526 O O . ASP A 1 93 ? -2.821 67.549 2.889 1.00 44.21 74 ASP A O 1
ATOM 531 N N . GLN A 1 94 ? -0.982 66.856 1.822 1.00 50.45 75 GLN A N 1
ATOM 532 C CA . GLN A 1 94 ? -0.185 67.948 2.316 1.00 52.94 75 GLN A CA 1
ATOM 533 C C . GLN A 1 94 ? 1.001 68.247 1.417 1.00 54.89 75 GLN A C 1
ATOM 534 O O . GLN A 1 94 ? 1.743 67.347 0.989 1.00 53.59 75 GLN A O 1
ATOM 540 N N . GLN A 1 95 ? 1.160 69.531 1.121 1.00 59.03 76 GLN A N 1
ATOM 541 C CA . GLN A 1 95 ? 2.301 69.959 0.343 1.00 61.41 76 GLN A CA 1
ATOM 542 C C . GLN A 1 95 ? 2.867 71.276 0.914 1.00 59.97 76 GLN A C 1
ATOM 543 O O . GLN A 1 95 ? 2.101 72.228 1.147 1.00 59.02 76 GLN A O 1
ATOM 549 N N . PRO A 1 96 ? 4.199 71.311 1.177 1.00 57.84 77 PRO A N 1
ATOM 550 C CA . PRO A 1 96 ? 5.174 70.216 0.964 1.00 55.31 77 PRO A CA 1
ATOM 551 C C . PRO A 1 96 ? 4.903 69.060 1.928 1.00 54.84 77 PRO A C 1
ATOM 552 O O . PRO A 1 96 ? 4.400 69.270 3.038 1.00 54.26 77 PRO A O 1
ATOM 556 N N . LEU A 1 97 ? 5.217 67.849 1.496 1.00 52.56 78 LEU A N 1
ATOM 557 C CA . LEU A 1 97 ? 4.955 66.679 2.301 1.00 51.46 78 LEU A CA 1
ATOM 558 C C . LEU A 1 97 ? 5.673 66.797 3.653 1.00 53.10 78 LEU A C 1
ATOM 559 O O . LEU A 1 97 ? 5.131 66.430 4.709 1.00 50.10 78 LEU A O 1
ATOM 564 N N . GLY A 1 98 ? 6.877 67.354 3.600 1.00 54.25 79 GLY A N 1
ATOM 565 C CA . GLY A 1 98 ? 7.704 67.521 4.771 1.00 52.55 79 GLY A CA 1
ATOM 566 C C . GLY A 1 98 ? 8.191 66.162 5.174 1.00 50.67 79 GLY A C 1
ATOM 567 O O . GLY A 1 98 ? 8.536 65.359 4.321 1.00 48.92 79 GLY A O 1
ATOM 568 N N . LEU A 1 99 ? 8.229 65.933 6.487 1.00 50.49 80 LEU A N 1
ATOM 569 C CA . LEU A 1 99 ? 8.535 64.623 7.073 1.00 48.53 80 LEU A CA 1
ATOM 570 C C . LEU A 1 99 ? 7.267 63.957 7.641 1.00 41.02 80 LEU A C 1
ATOM 571 O O . LEU A 1 99 ? 7.375 63.056 8.458 1.00 35.45 80 LEU A O 1
ATOM 576 N N . ALA A 1 100 ? 6.086 64.352 7.155 1.00 35.83 81 ALA A N 1
ATOM 577 C CA . ALA A 1 100 ? 4.832 63.809 7.647 1.00 33.51 81 ALA A CA 1
ATOM 578 C C . ALA A 1 100 ? 4.770 62.284 7.661 1.00 33.61 81 ALA A C 1
ATOM 579 O O . ALA A 1 100 ? 4.239 61.725 8.598 1.00 34.71 81 ALA A O 1
ATOM 581 N N . PRO A 1 101 ? 5.239 61.600 6.612 1.00 35.50 82 PRO A N 1
ATOM 582 C CA . PRO A 1 101 ? 5.229 60.129 6.634 1.00 32.28 82 PRO A CA 1
ATOM 583 C C . PRO A 1 101 ? 6.106 59.455 7.665 1.00 33.70 82 PRO A C 1
ATOM 584 O O . PRO A 1 101 ? 5.782 58.342 8.101 1.00 32.23 82 PRO A O 1
ATOM 588 N N . VAL A 1 102 ? 7.206 60.102 8.046 1.00 34.84 83 VAL A N 1
ATOM 589 C CA . VAL A 1 102 ? 8.116 59.577 9.050 1.00 35.44 83 VAL A CA 1
ATOM 590 C C . VAL A 1 102 ? 7.449 59.711 10.434 1.00 36.71 83 VAL A C 1
ATOM 591 O O . VAL A 1 102 ? 7.548 58.817 11.282 1.00 35.60 83 VAL A O 1
ATOM 595 N N . LEU A 1 103 ? 6.786 60.848 10.648 1.00 33.97 84 LEU A N 1
ATOM 596 C CA . LEU A 1 103 ? 6.032 61.108 11.847 1.00 34.22 84 LEU A CA 1
ATOM 597 C C . LEU A 1 103 ? 4.864 60.117 11.928 1.00 36.19 84 LEU A C 1
ATOM 598 O O . LEU A 1 103 ? 4.656 59.517 12.972 1.00 35.52 84 LEU A O 1
ATOM 603 N N . ASP A 1 104 ? 4.146 59.926 10.819 1.00 36.26 85 ASP A N 1
ATOM 604 C CA . ASP A 1 104 ? 3.039 58.948 10.744 1.00 34.55 85 ASP A CA 1
ATOM 605 C C . ASP A 1 104 ? 3.503 57.548 11.194 1.00 33.16 85 ASP A C 1
ATOM 606 O O . ASP A 1 104 ? 2.766 56.828 11.850 1.00 34.57 85 ASP A O 1
ATOM 611 N N . LEU A 1 105 ? 4.696 57.143 10.769 1.00 35.49 86 LEU A N 1
ATOM 612 C CA . LEU A 1 105 ? 5.268 55.833 11.157 1.00 33.37 86 LEU A CA 1
ATOM 613 C C . LEU A 1 105 ? 5.476 55.805 12.688 1.00 35.90 86 LEU A C 1
ATOM 614 O O . LEU A 1 105 ? 5.194 54.798 13.344 1.00 33.17 86 LEU A O 1
ATOM 619 N N . GLY A 1 106 ? 5.943 56.916 13.259 1.00 33.42 87 GLY A N 1
ATOM 620 C CA . GLY A 1 106 ? 6.088 57.037 14.708 1.00 32.72 87 GLY A CA 1
ATOM 621 C C . GLY A 1 106 ? 4.745 56.871 15.432 1.00 33.21 87 GLY A C 1
ATOM 622 O O . GLY A 1 106 ? 4.640 56.183 16.467 1.00 33.80 87 GLY A O 1
ATOM 623 N N A ARG A 1 107 ? 3.716 57.504 14.890 0.50 32.90 88 ARG A N 1
ATOM 624 N N B ARG A 1 107 ? 3.712 57.508 14.902 0.50 33.24 88 ARG A N 1
ATOM 625 C CA A ARG A 1 107 ? 2.383 57.415 15.470 0.50 32.35 88 ARG A CA 1
ATOM 626 C CA B ARG A 1 107 ? 2.386 57.407 15.501 0.50 33.08 88 ARG A CA 1
ATOM 627 C C A ARG A 1 107 ? 1.923 55.954 15.482 0.50 32.33 88 ARG A C 1
ATOM 628 C C B ARG A 1 107 ? 1.912 55.950 15.483 0.50 32.68 88 ARG A C 1
ATOM 629 O O A ARG A 1 107 ? 1.298 55.491 16.436 0.50 33.63 88 ARG A O 1
ATOM 630 O O B ARG A 1 107 ? 1.260 55.485 16.418 0.50 34.01 88 ARG A O 1
ATOM 645 N N . ALA A 1 108 ? 2.255 55.239 14.414 1.00 31.10 89 ALA A N 1
ATOM 646 C CA . ALA A 1 108 ? 1.912 53.831 14.257 1.00 32.36 89 ALA A CA 1
ATOM 647 C C . ALA A 1 108 ? 2.649 52.936 15.253 1.00 31.68 89 ALA A C 1
ATOM 648 O O . ALA A 1 108 ? 2.044 52.071 15.867 1.00 31.00 89 ALA A O 1
ATOM 650 N N . VAL A 1 109 ? 3.960 53.144 15.415 1.00 34.04 90 VAL A N 1
ATOM 651 C CA . VAL A 1 109 ? 4.784 52.374 16.368 1.00 33.42 90 VAL A CA 1
ATOM 652 C C . VAL A 1 109 ? 4.283 52.618 17.799 1.00 32.91 90 VAL A C 1
ATOM 653 O O . VAL A 1 109 ? 4.099 51.697 18.570 1.00 30.43 90 VAL A O 1
ATOM 657 N N . ASN A 1 110 ? 4.041 53.868 18.135 1.00 30.67 91 ASN A N 1
ATOM 658 C CA . ASN A 1 110 ? 3.533 54.215 19.423 1.00 31.55 91 ASN A CA 1
ATOM 659 C C . ASN A 1 110 ? 2.169 53.535 19.734 1.00 30.79 91 ASN A C 1
ATOM 660 O O . ASN A 1 110 ? 1.953 53.077 20.829 1.00 31.03 91 ASN A O 1
ATOM 665 N N . LEU A 1 111 ? 1.265 53.491 18.771 1.00 32.69 92 LEU A N 1
ATOM 666 C CA . LEU A 1 111 ? -0.045 52.867 18.936 1.00 28.77 92 LEU A CA 1
ATOM 667 C C . LEU A 1 111 ? 0.139 51.394 19.154 1.00 31.22 92 LEU A C 1
ATOM 668 O O . LEU A 1 111 ? -0.529 50.818 19.985 1.00 32.39 92 LEU A O 1
ATOM 673 N N . LEU A 1 112 ? 1.016 50.749 18.384 1.00 32.56 93 LEU A N 1
ATOM 674 C CA . LEU A 1 112 ? 1.271 49.318 18.596 1.00 32.07 93 LEU A CA 1
ATOM 675 C C . LEU A 1 112 ? 1.735 49.032 20.024 1.00 32.02 93 LEU A C 1
ATOM 676 O O . LEU A 1 112 ? 1.229 48.127 20.632 1.00 31.40 93 LEU A O 1
ATOM 681 N N . ARG A 1 113 ? 2.700 49.796 20.542 1.00 36.45 94 ARG A N 1
ATOM 682 C CA . ARG A 1 113 ? 3.172 49.608 21.930 1.00 35.24 94 ARG A CA 1
ATOM 683 C C . ARG A 1 113 ? 2.174 49.865 23.019 1.00 34.57 94 ARG A C 1
ATOM 684 O O . ARG A 1 113 ? 2.218 49.221 24.081 1.00 34.71 94 ARG A O 1
ATOM 692 N N . GLN A 1 114 ? 1.352 50.880 22.786 1.00 33.20 95 GLN A N 1
ATOM 693 C CA . GLN A 1 114 ? 0.278 51.201 23.656 1.00 34.52 95 GLN A CA 1
ATOM 694 C C . GLN A 1 114 ? -0.739 50.086 23.736 1.00 34.48 95 GLN A C 1
ATOM 695 O O . GLN A 1 114 ? -1.370 49.930 24.768 1.00 34.46 95 GLN A O 1
ATOM 701 N N . HIS A 1 115 ? -0.963 49.372 22.633 1.00 32.47 96 HIS A N 1
ATOM 702 C CA . HIS A 1 115 ? -2.034 48.370 22.576 1.00 32.20 96 HIS A CA 1
ATOM 703 C C . HIS A 1 115 ? -1.500 46.962 22.425 1.00 32.30 96 HIS A C 1
ATOM 704 O O . HIS A 1 115 ? -2.205 46.058 22.015 1.00 34.12 96 HIS A O 1
ATOM 711 N N . ALA A 1 116 ? -0.248 46.791 22.788 1.00 33.24 97 ALA A N 1
ATOM 712 C CA . ALA A 1 116 ? 0.421 45.532 22.624 1.00 31.59 97 ALA A CA 1
ATOM 713 C C . ALA A 1 116 ? -0.299 44.401 23.321 1.00 32.15 97 ALA A C 1
ATOM 714 O O . ALA A 1 116 ? -0.471 43.325 22.744 1.00 33.78 97 ALA A O 1
ATOM 716 N N . ALA A 1 117 ? -0.732 44.618 24.553 1.00 30.40 98 ALA A N 1
ATOM 717 C CA . ALA A 1 117 ? -1.341 43.562 25.325 1.00 30.58 98 ALA A CA 1
ATOM 718 C C . ALA A 1 117 ? -2.611 43.028 24.645 1.00 28.77 98 ALA A C 1
ATOM 719 O O . ALA A 1 117 ? -2.801 41.821 24.496 1.00 26.14 98 ALA A O 1
ATOM 721 N N . GLU A 1 118 ? -3.472 43.933 24.222 1.00 29.00 99 GLU A N 1
ATOM 722 C CA . GLU A 1 118 ? -4.750 43.503 23.650 1.00 29.60 99 GLU A CA 1
ATOM 723 C C . GLU A 1 118 ? -4.655 42.975 22.199 1.00 29.49 99 GLU A C 1
ATOM 724 O O . GLU A 1 118 ? -5.589 42.346 21.705 1.00 27.91 99 GLU A O 1
ATOM 730 N N . TRP A 1 119 ? -3.511 43.220 21.570 1.00 29.96 100 TRP A N 1
ATOM 731 C CA . TRP A 1 119 ? -3.169 42.755 20.216 1.00 28.98 100 TRP A CA 1
ATOM 732 C C . TRP A 1 119 ? -2.121 41.654 20.153 1.00 28.09 100 TRP A C 1
ATOM 733 O O . TRP A 1 119 ? -1.724 41.261 19.062 1.00 29.15 100 TRP A O 1
ATOM 744 N N . HIS A 1 120 ? -1.719 41.146 21.311 1.00 25.09 101 HIS A N 1
ATOM 745 C CA . HIS A 1 120 ? -0.743 40.074 21.469 1.00 27.52 101 HIS A CA 1
ATOM 746 C C . HIS A 1 120 ? 0.558 40.328 20.810 1.00 28.70 101 HIS A C 1
ATOM 747 O O . HIS A 1 120 ? 1.119 39.438 20.194 1.00 31.14 101 HIS A O 1
ATOM 754 N N . ILE A 1 121 ? 1.012 41.567 20.927 1.00 28.80 102 ILE A N 1
ATOM 755 C CA . ILE A 1 121 ? 2.260 42.002 20.381 1.00 28.59 102 ILE A CA 1
ATOM 756 C C . ILE A 1 121 ? 3.315 42.035 21.483 1.00 29.88 102 ILE A C 1
ATOM 757 O O . ILE A 1 121 ? 3.103 42.520 22.569 1.00 32.58 102 ILE A O 1
ATOM 762 N N . ASP A 1 122 ? 4.482 41.541 21.162 1.00 34.47 103 ASP A N 1
ATOM 763 C CA . ASP A 1 122 ? 5.614 41.646 22.015 1.00 32.42 103 ASP A CA 1
ATOM 764 C C . ASP A 1 122 ? 6.102 43.078 21.744 1.00 33.71 103 ASP A C 1
ATOM 765 O O . ASP A 1 122 ? 6.603 43.368 20.654 1.00 31.61 103 ASP A O 1
ATOM 770 N N . PRO A 1 123 ? 6.026 43.968 22.756 1.00 33.20 104 PRO A N 1
ATOM 771 C CA . PRO A 1 123 ? 6.373 45.377 22.478 1.00 32.41 104 PRO A CA 1
ATOM 772 C C . PRO A 1 123 ? 7.858 45.599 22.242 1.00 33.25 104 PRO A C 1
ATOM 773 O O . PRO A 1 123 ? 8.258 46.714 21.911 1.00 33.50 104 PRO A O 1
ATOM 777 N N . GLN A 1 124 ? 8.678 44.565 22.407 1.00 32.58 105 GLN A N 1
ATOM 778 C CA . GLN A 1 124 ? 10.108 44.668 22.094 1.00 33.09 105 GLN A CA 1
ATOM 779 C C . GLN A 1 124 ? 10.473 44.062 20.759 1.00 32.70 105 GLN A C 1
ATOM 780 O O . GLN A 1 124 ? 11.667 43.911 20.449 1.00 31.29 105 GLN A O 1
ATOM 786 N N A GLN A 1 125 ? 9.475 43.743 19.943 0.50 30.41 106 GLN A N 1
ATOM 787 N N B GLN A 1 125 ? 9.454 43.707 19.972 0.50 31.67 106 GLN A N 1
ATOM 788 C CA A GLN A 1 125 ? 9.738 43.163 18.640 0.50 31.14 106 GLN A CA 1
ATOM 789 C CA B GLN A 1 125 ? 9.635 43.094 18.662 0.50 33.43 106 GLN A CA 1
ATOM 790 C C A GLN A 1 125 ? 8.794 43.784 17.598 0.50 32.12 106 GLN A C 1
ATOM 791 C C B GLN A 1 125 ? 8.758 43.785 17.597 0.50 33.28 106 GLN A C 1
ATOM 792 O O A GLN A 1 125 ? 8.071 43.075 16.903 0.50 31.56 106 GLN A O 1
ATOM 793 O O B GLN A 1 125 ? 8.044 43.113 16.857 0.50 33.09 106 GLN A O 1
ATOM 804 N N . ILE A 1 126 ? 8.826 45.118 17.526 1.00 32.29 107 ILE A N 1
ATOM 805 C CA . ILE A 1 126 ? 8.094 45.917 16.560 1.00 34.06 107 ILE A CA 1
ATOM 806 C C . ILE A 1 126 ? 9.094 46.398 15.491 1.00 35.61 107 ILE A C 1
ATOM 807 O O . ILE A 1 126 ? 10.040 47.107 15.787 1.00 35.26 107 ILE A O 1
ATOM 812 N N . THR A 1 127 ? 8.863 45.962 14.245 1.00 37.94 108 THR A N 1
ATOM 813 C CA . THR A 1 127 ? 9.751 46.188 13.116 1.00 36.27 108 THR A CA 1
ATOM 814 C C . THR A 1 127 ? 9.071 46.8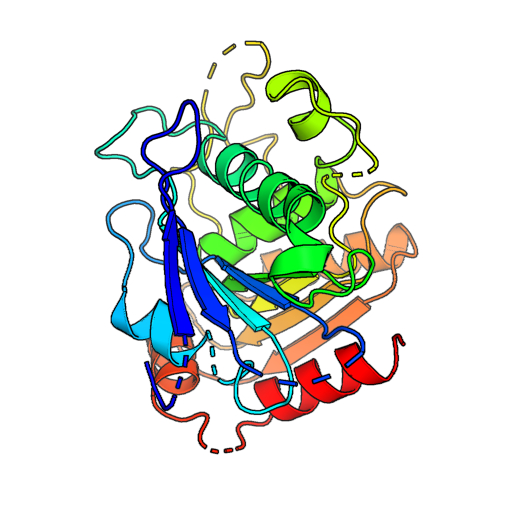12 11.906 1.00 35.40 108 THR A C 1
ATOM 815 O O . THR A 1 127 ? 8.257 46.167 11.254 1.00 33.94 108 THR A O 1
ATOM 819 N N . PRO A 1 128 ? 9.365 48.092 11.638 1.00 32.18 109 PRO A N 1
ATOM 820 C CA . PRO A 1 128 ? 8.955 48.700 10.389 1.00 32.15 109 PRO A CA 1
ATOM 821 C C . PRO A 1 128 ? 9.729 48.091 9.209 1.00 31.88 109 PRO A C 1
ATOM 822 O O . PRO A 1 128 ? 10.933 47.936 9.314 1.00 31.23 109 PRO A O 1
ATOM 826 N N . ALA A 1 129 ? 9.011 47.774 8.117 1.00 31.83 110 ALA A N 1
ATOM 827 C CA . ALA A 1 129 ? 9.520 47.215 6.883 1.00 30.11 110 ALA A CA 1
ATOM 828 C C . ALA A 1 129 ? 9.093 48.146 5.746 1.00 33.14 110 ALA A C 1
ATOM 829 O O . ALA A 1 129 ? 7.910 48.210 5.364 1.00 30.36 110 ALA A O 1
ATOM 831 N N . GLY A 1 130 ? 10.062 48.897 5.224 1.00 33.04 111 GLY A N 1
ATOM 832 C CA . GLY A 1 130 ? 9.828 49.902 4.188 1.00 34.29 111 GLY A CA 1
ATOM 833 C C . GLY A 1 130 ? 10.238 49.446 2.812 1.00 33.50 111 GLY A C 1
ATOM 834 O O . GLY A 1 130 ? 11.299 48.831 2.622 1.00 31.09 111 GLY A O 1
ATOM 835 N N . PHE A 1 131 ? 9.360 49.717 1.862 1.00 31.96 112 PHE A N 1
ATOM 836 C CA . PHE A 1 131 ? 9.517 49.363 0.451 1.00 32.95 112 PHE A CA 1
ATOM 837 C C . PHE A 1 131 ? 9.462 50.559 -0.505 1.00 33.27 112 PHE A C 1
ATOM 838 O O . PHE A 1 131 ? 8.613 51.415 -0.344 1.00 35.52 112 PHE A O 1
ATOM 846 N N . SER A 1 132 ? 10.370 50.612 -1.495 1.00 35.69 113 SER A N 1
ATOM 847 C CA . SER A 1 132 ? 10.391 51.698 -2.465 1.00 35.15 113 SER A CA 1
ATOM 848 C C . SER A 1 132 ? 10.527 52.991 -1.653 1.00 34.55 113 SER A C 1
ATOM 849 O O . SER A 1 132 ? 11.365 53.043 -0.756 1.00 36.97 113 SER A O 1
ATOM 852 N N . VAL A 1 133 ? 9.724 54.020 -1.901 1.00 33.50 114 VAL A N 1
ATOM 853 C CA . VAL A 1 133 ? 9.852 55.259 -1.131 1.00 31.42 114 VAL A CA 1
ATOM 854 C C . VAL A 1 133 ? 9.646 55.030 0.368 1.00 30.17 114 VAL A C 1
ATOM 855 O O . VAL A 1 133 ? 10.273 55.667 1.162 1.00 29.96 114 VAL A O 1
ATOM 859 N N . GLY A 1 134 ? 8.814 54.070 0.755 1.00 28.21 115 GLY A N 1
ATOM 860 C CA . GLY A 1 134 ? 8.691 53.718 2.158 1.00 30.65 115 GLY A CA 1
ATOM 861 C C . GLY A 1 134 ? 10.025 53.281 2.784 1.00 31.38 115 GLY A C 1
ATOM 862 O O . GLY A 1 134 ? 10.170 53.363 3.965 1.00 31.62 115 GLY A O 1
ATOM 863 N N . GLY A 1 135 ? 10.977 52.790 1.990 1.00 33.03 116 GLY A N 1
ATOM 864 C CA . GLY A 1 135 ? 12.326 52.444 2.504 1.00 34.55 116 GLY A CA 1
ATOM 865 C C . GLY A 1 135 ? 13.095 53.688 2.930 1.00 34.72 116 GLY A C 1
ATOM 866 O O . GLY A 1 135 ? 13.928 53.672 3.828 1.00 38.61 116 GLY A O 1
ATOM 867 N N . HIS A 1 136 ? 12.837 54.792 2.254 1.00 37.31 117 HIS A N 1
ATOM 868 C CA . HIS A 1 136 ? 13.443 56.043 2.588 1.00 35.10 117 HIS A CA 1
ATOM 869 C C . HIS A 1 136 ? 12.848 56.524 3.923 1.00 34.91 117 HIS A C 1
ATOM 870 O O . HIS A 1 136 ? 13.581 56.960 4.808 1.00 35.99 117 HIS A O 1
ATOM 877 N N . ILE A 1 137 ? 11.525 56.441 4.038 1.00 34.03 118 ILE A N 1
ATOM 878 C CA . ILE A 1 137 ? 10.786 56.777 5.244 1.00 32.43 118 ILE A CA 1
ATOM 879 C C . ILE A 1 137 ? 11.300 55.990 6.427 1.00 34.94 118 ILE A C 1
ATOM 880 O O . ILE A 1 137 ? 11.559 56.557 7.475 1.00 34.20 118 ILE A O 1
ATOM 885 N N . VAL A 1 138 ? 11.433 54.671 6.252 1.00 33.45 119 VAL A N 1
ATOM 886 C CA . VAL A 1 138 ? 11.930 53.803 7.324 1.00 29.76 119 VAL A CA 1
ATOM 887 C C . VAL A 1 138 ? 13.413 54.066 7.684 1.00 34.42 119 VAL A C 1
ATOM 888 O O . VAL A 1 138 ? 13.788 54.076 8.888 1.00 34.35 119 VAL A O 1
ATOM 892 N N . ALA A 1 139 ? 14.248 54.298 6.672 1.00 35.93 120 ALA A N 1
ATOM 893 C CA . ALA A 1 139 ? 15.682 54.644 6.886 1.00 32.70 120 ALA A CA 1
ATOM 894 C C . ALA A 1 139 ? 15.813 55.919 7.766 1.00 33.56 120 ALA A C 1
ATOM 895 O O . ALA A 1 139 ? 16.647 56.008 8.661 1.00 35.04 120 ALA A O 1
ATOM 897 N N . LEU A 1 140 ? 14.970 56.894 7.485 1.00 32.14 121 LEU A N 1
ATOM 898 C CA . LEU A 1 140 ? 14.960 58.116 8.221 1.00 34.87 121 LEU A CA 1
ATOM 899 C C . LEU A 1 140 ? 14.329 57.942 9.587 1.00 34.84 121 LEU A C 1
ATOM 900 O O . LEU A 1 140 ? 14.720 58.634 10.517 1.00 35.62 121 LEU A O 1
ATOM 905 N N . TYR A 1 141 ? 13.343 57.055 9.710 1.00 35.34 122 TYR A N 1
ATOM 906 C CA . TYR A 1 141 ? 12.774 56.738 11.006 1.00 33.13 122 TYR A CA 1
ATOM 907 C C . TYR A 1 141 ? 13.878 56.144 11.934 1.00 33.62 122 TYR A C 1
ATOM 908 O O . TYR A 1 141 ? 13.982 56.500 13.116 1.00 33.35 122 TYR A O 1
ATOM 917 N N . ASN A 1 142 ? 14.724 55.273 11.380 1.00 31.57 123 ASN A N 1
ATOM 918 C CA . ASN A 1 142 ? 15.764 54.640 12.156 1.00 32.31 123 ASN A CA 1
ATOM 919 C C . ASN A 1 142 ? 16.768 55.659 12.666 1.00 34.39 123 ASN A C 1
ATOM 920 O O . ASN A 1 142 ? 17.393 55.450 13.697 1.00 33.80 123 ASN A O 1
ATOM 925 N N . ASP A 1 143 ? 16.909 56.753 11.922 1.00 34.41 124 ASP A N 1
ATOM 926 C CA . ASP A 1 143 ? 17.815 57.843 12.266 1.00 34.94 124 ASP A CA 1
ATOM 927 C C . ASP A 1 143 ? 17.268 58.845 13.272 1.00 35.06 124 ASP A C 1
ATOM 928 O O . ASP A 1 143 ? 18.033 59.422 14.044 1.00 33.09 124 ASP A O 1
ATOM 933 N N . TYR A 1 144 ? 15.964 59.082 13.237 1.00 33.94 125 TYR A N 1
ATOM 934 C CA . TYR A 1 144 ? 15.353 60.155 13.997 1.00 34.50 125 TYR A CA 1
ATOM 935 C C . TYR A 1 144 ? 14.291 59.797 15.042 1.00 35.79 125 TYR A C 1
ATOM 936 O O . TYR A 1 144 ? 13.704 60.696 15.654 1.00 32.15 125 TYR A O 1
ATOM 945 N N . TRP A 1 145 ? 14.018 58.514 15.237 1.00 34.89 126 TRP A N 1
ATOM 946 C CA . TRP A 1 145 ? 12.999 58.114 16.207 1.00 36.09 126 TRP A CA 1
ATOM 947 C C . TRP A 1 145 ? 13.183 58.679 17.616 1.00 36.37 126 TRP A C 1
ATOM 948 O O . TRP A 1 145 ? 12.211 59.128 18.196 1.00 38.08 126 TRP A O 1
ATOM 959 N N . ALA A 1 146 ? 14.421 58.660 18.137 1.00 37.31 127 ALA A N 1
ATOM 960 C CA . ALA A 1 146 ? 14.739 59.087 19.509 1.00 35.12 127 ALA A CA 1
ATOM 961 C C . ALA A 1 146 ? 14.909 60.570 19.645 1.00 36.09 127 ALA A C 1
ATOM 962 O O . ALA A 1 146 ? 14.876 61.082 20.745 1.00 36.49 127 ALA A O 1
ATOM 964 N N . THR A 1 147 ? 15.080 61.245 18.515 1.00 38.01 128 THR A N 1
ATOM 965 C CA . THR A 1 147 ? 15.307 62.679 18.468 1.00 36.23 128 THR A CA 1
ATOM 966 C C . THR A 1 147 ? 14.139 63.429 17.822 1.00 36.89 128 THR A C 1
ATOM 967 O O . THR A 1 147 ? 13.142 63.713 18.492 1.00 35.76 128 THR A O 1
ATOM 971 N N . ARG A 1 148 ? 14.218 63.681 16.518 1.00 38.37 129 ARG A N 1
ATOM 972 C CA . ARG A 1 148 ? 13.209 64.534 15.862 1.00 38.46 129 ARG A CA 1
ATOM 973 C C . ARG A 1 148 ? 11.768 63.978 15.897 1.00 34.87 129 ARG A C 1
ATOM 974 O O . ARG A 1 148 ? 10.854 64.738 16.115 1.00 34.93 129 ARG A O 1
ATOM 982 N N . VAL A 1 149 ? 11.559 62.683 15.747 1.00 32.29 130 VAL A N 1
ATOM 983 C CA . VAL A 1 149 ? 10.188 62.127 15.825 1.00 33.90 130 VAL A CA 1
ATOM 984 C C . VAL A 1 149 ? 9.608 62.278 17.235 1.00 33.88 130 VAL A C 1
ATOM 985 O O . VAL A 1 149 ? 8.483 62.762 17.409 1.00 34.37 130 VAL A O 1
ATOM 989 N N . ALA A 1 150 ? 10.395 61.896 18.245 1.00 35.07 131 ALA A N 1
ATOM 990 C CA . ALA A 1 150 ? 9.987 62.012 19.653 1.00 35.25 131 ALA A CA 1
ATOM 991 C C . ALA A 1 150 ? 9.587 63.441 20.022 1.00 35.14 131 ALA A C 1
ATOM 992 O O . ALA A 1 150 ? 8.536 63.671 20.654 1.00 31.19 131 ALA A O 1
ATOM 994 N N . THR A 1 151 ? 10.409 64.402 19.606 1.00 34.55 132 THR A N 1
ATOM 995 C CA . THR A 1 151 ? 10.150 65.794 19.951 1.00 35.66 132 THR A CA 1
ATOM 996 C C . THR A 1 151 ? 8.998 66.356 19.103 1.00 35.48 132 THR A C 1
ATOM 997 O O . THR A 1 151 ? 8.181 67.082 19.636 1.00 38.17 132 THR A O 1
ATOM 1001 N N . GLU A 1 152 ? 8.871 65.991 17.822 1.00 36.29 133 GLU A N 1
ATOM 1002 C CA . GLU A 1 152 ? 7.706 66.458 17.018 1.00 36.43 133 GLU A CA 1
ATOM 1003 C C . GLU A 1 152 ? 6.384 65.867 17.510 1.00 35.22 133 GLU A C 1
ATOM 1004 O O . GLU A 1 152 ? 5.371 66.551 17.546 1.00 35.39 133 GLU A O 1
ATOM 1010 N N . LEU A 1 153 ? 6.385 64.595 17.869 1.00 33.70 134 LEU A N 1
ATOM 1011 C CA . LEU A 1 153 ? 5.163 63.966 18.380 1.00 34.14 134 LEU A CA 1
ATOM 1012 C C . LEU A 1 153 ? 4.966 64.176 19.868 1.00 35.90 134 LEU A C 1
ATOM 1013 O O . LEU A 1 153 ? 3.895 63.906 20.389 1.00 35.30 134 LEU A O 1
ATOM 1018 N N . ASN A 1 154 ? 6.006 64.655 20.546 1.00 37.45 135 ASN A N 1
ATOM 1019 C CA . ASN A 1 154 ? 5.995 64.814 21.971 1.00 36.77 135 ASN A CA 1
ATOM 1020 C C . ASN A 1 154 ? 5.640 63.475 22.606 1.00 37.48 135 ASN A C 1
ATOM 1021 O O . ASN A 1 154 ? 4.709 63.373 23.400 1.00 40.72 135 ASN A O 1
ATOM 1026 N N . VAL A 1 155 ? 6.392 62.453 22.225 1.00 35.47 136 VAL A N 1
ATOM 1027 C CA . VAL A 1 155 ? 6.228 61.093 22.710 1.00 38.60 136 VAL A CA 1
ATOM 1028 C C . VAL A 1 155 ? 7.608 60.700 23.212 1.00 40.50 136 VAL A C 1
ATOM 1029 O O . VAL A 1 155 ? 8.614 61.095 22.624 1.00 44.08 136 VAL A O 1
ATOM 1033 N N A THR A 1 156 ? 7.651 59.898 24.266 0.50 38.79 137 THR A N 1
ATOM 1034 N N B THR A 1 156 ? 7.664 59.978 24.326 0.50 39.18 137 THR A N 1
ATOM 1035 C CA A THR A 1 156 ? 8.918 59.484 24.838 0.50 36.99 137 THR A CA 1
ATOM 1036 C CA B THR A 1 156 ? 8.942 59.586 24.914 0.50 37.61 137 THR A CA 1
ATOM 1037 C C A THR A 1 156 ? 9.639 58.650 23.810 0.50 35.57 137 THR A C 1
ATOM 1038 C C B THR A 1 156 ? 9.637 58.657 23.917 0.50 35.81 137 THR A C 1
ATOM 1039 O O A THR A 1 156 ? 9.011 57.854 23.100 0.50 34.61 137 THR A O 1
ATOM 1040 O O B THR A 1 156 ? 8.977 57.802 23.321 0.50 35.52 137 THR A O 1
ATOM 1047 N N . PRO A 1 157 ? 10.956 58.843 23.689 1.00 33.17 138 PRO A N 1
ATOM 1048 C CA . PRO A 1 157 ? 11.661 58.044 22.708 1.00 33.44 138 PRO A CA 1
ATOM 1049 C C . PRO A 1 157 ? 11.454 56.521 22.767 1.00 33.54 138 PRO A C 1
ATOM 1050 O O . PRO A 1 157 ? 11.386 55.878 21.734 1.00 35.26 138 PRO A O 1
ATOM 1054 N N . ALA A 1 158 ? 11.386 55.961 23.965 1.00 31.96 139 ALA A N 1
ATOM 1055 C CA . ALA A 1 158 ? 11.258 54.523 24.169 1.00 32.59 139 ALA A CA 1
ATOM 1056 C C . ALA A 1 158 ? 10.022 53.956 23.482 1.00 32.91 139 ALA A C 1
ATOM 1057 O O . ALA A 1 158 ? 10.038 52.833 22.972 1.00 34.30 139 ALA A O 1
ATOM 1067 N N . LEU A 1 160 ? 8.725 54.978 20.712 1.00 32.09 141 LEU A N 1
ATOM 1068 C CA . LEU A 1 160 ? 8.906 55.061 19.267 1.00 32.49 141 LEU A CA 1
ATOM 1069 C C . LEU A 1 160 ? 10.012 54.137 18.742 1.00 32.32 141 LEU A C 1
ATOM 1070 O O . LEU A 1 160 ? 10.266 54.059 17.523 1.00 34.63 141 LEU A O 1
ATOM 1075 N N . LYS A 1 161 ? 10.646 53.395 19.627 1.00 31.76 142 LYS A N 1
ATOM 1076 C CA . LYS A 1 161 ? 11.789 52.589 19.197 1.00 32.20 142 LYS A CA 1
ATOM 1077 C C . LYS A 1 161 ? 11.444 51.554 18.158 1.00 33.11 142 LYS A C 1
ATOM 1078 O O . LYS A 1 161 ? 10.517 50.775 18.368 1.00 34.80 142 LYS A O 1
ATOM 1084 N N . PRO A 1 162 ? 12.163 51.559 17.003 1.00 34.38 143 PRO A N 1
ATOM 1085 C CA . PRO A 1 162 ? 11.994 50.430 16.095 1.00 33.41 143 PRO A CA 1
ATOM 1086 C C . PRO A 1 162 ? 12.953 49.352 16.557 1.00 33.18 143 PRO A C 1
ATOM 1087 O O . PRO A 1 162 ? 14.144 49.563 16.617 1.00 36.81 143 PRO A O 1
ATOM 1091 N N . ASN A 1 163 ? 12.451 48.189 16.875 1.00 33.99 144 ASN A N 1
ATOM 1092 C CA . ASN A 1 163 ? 13.329 47.163 17.378 1.00 36.24 144 ASN A CA 1
ATOM 1093 C C . ASN A 1 163 ? 14.328 46.660 16.321 1.00 37.78 144 ASN A C 1
ATOM 1094 O O . ASN A 1 163 ? 15.487 46.388 16.631 1.00 41.92 144 ASN A O 1
ATOM 1099 N N . ASN A 1 164 ? 13.888 46.544 15.093 1.00 41.08 145 ASN A N 1
ATOM 1100 C CA . ASN A 1 164 ? 14.795 46.381 13.951 1.00 39.07 145 ASN A CA 1
ATOM 1101 C C . ASN A 1 164 ? 14.120 47.178 12.852 1.00 40.26 145 ASN A C 1
ATOM 1102 O O . ASN A 1 164 ? 12.990 47.607 13.039 1.00 33.51 145 ASN A O 1
ATOM 1107 N N . VAL A 1 165 ? 14.821 47.444 11.745 1.00 39.84 146 VAL A N 1
ATOM 1108 C CA . VAL A 1 165 ? 14.163 47.961 10.531 1.00 34.81 146 VAL A CA 1
ATOM 1109 C C . VAL A 1 165 ? 14.559 47.060 9.329 1.00 32.53 146 VAL A C 1
ATOM 1110 O O . VAL A 1 165 ? 15.594 46.434 9.312 1.00 34.67 146 VAL A O 1
ATOM 1114 N N . VAL A 1 166 ? 13.652 46.961 8.371 1.00 33.53 147 VAL A N 1
ATOM 1115 C CA . VAL A 1 166 ? 13.819 46.258 7.152 1.00 30.33 147 VAL A CA 1
ATOM 1116 C C . VAL A 1 166 ? 13.587 47.259 6.028 1.00 34.79 147 VAL A C 1
ATOM 1117 O O . VAL A 1 166 ? 12.610 48.008 6.069 1.00 31.14 147 VAL A O 1
ATOM 1121 N N . LEU A 1 167 ? 14.485 47.265 5.029 1.00 36.09 148 LEU A N 1
ATOM 1122 C CA . LEU A 1 167 ? 14.390 48.140 3.830 1.00 35.09 148 LEU A CA 1
ATOM 1123 C C . LEU A 1 167 ? 14.445 47.238 2.602 1.00 35.55 148 LEU A C 1
ATOM 1124 O O . LEU A 1 167 ? 15.401 46.494 2.457 1.00 35.04 148 LEU A O 1
ATOM 1129 N N . GLY A 1 168 ? 13.409 47.287 1.762 1.00 36.49 149 GLY A N 1
ATOM 1130 C CA . GLY A 1 168 ? 13.292 46.514 0.500 1.00 36.12 149 GLY A CA 1
ATOM 1131 C C . GLY A 1 168 ? 13.132 47.449 -0.682 1.00 36.31 149 GLY A C 1
ATOM 1132 O O . GLY A 1 168 ? 12.191 48.246 -0.750 1.00 35.85 149 GLY A O 1
ATOM 1133 N N . TYR A 1 169 ? 14.070 47.363 -1.616 1.00 35.53 150 TYR A N 1
ATOM 1134 C CA . TYR A 1 169 ? 14.138 48.233 -2.788 1.00 33.78 150 TYR A CA 1
ATOM 1135 C C . TYR A 1 169 ? 13.943 49.698 -2.441 1.00 36.10 150 TYR A C 1
ATOM 1136 O O . TYR A 1 169 ? 13.113 50.364 -3.028 1.00 33.06 150 TYR A O 1
ATOM 1145 N N . PRO A 1 170 ? 14.749 50.218 -1.513 1.00 38.54 151 PRO A N 1
ATOM 1146 C CA . PRO A 1 170 ? 14.529 51.602 -1.137 1.00 37.86 151 PRO A CA 1
ATOM 1147 C C . PRO A 1 170 ? 14.760 52.562 -2.294 1.00 37.87 151 PRO A C 1
ATOM 1148 O O . PRO A 1 170 ? 15.690 52.381 -3.045 1.00 41.59 151 PRO A O 1
ATOM 1152 N N . VAL A 1 171 ? 13.931 53.594 -2.376 1.00 37.44 152 VAL A N 1
ATOM 1153 C CA . VAL A 1 171 ? 13.980 54.621 -3.403 1.00 37.68 152 VAL A CA 1
ATOM 1154 C C . VAL A 1 171 ? 13.884 55.978 -2.728 1.00 36.77 152 VAL A C 1
ATOM 1155 O O . VAL A 1 171 ? 12.994 56.215 -1.970 1.00 36.51 152 VAL A O 1
ATOM 1159 N N . ILE A 1 172 ? 14.828 56.863 -3.007 1.00 42.42 153 ILE A N 1
ATOM 1160 C CA . ILE A 1 172 ? 14.804 58.245 -2.515 1.00 43.42 153 ILE A CA 1
ATOM 1161 C C . ILE A 1 172 ? 14.145 59.189 -3.511 1.00 42.58 153 ILE A C 1
ATOM 1162 O O . ILE A 1 172 ? 14.499 59.214 -4.641 1.00 46.36 153 ILE A O 1
ATOM 1167 N N . SER A 1 173 ? 13.170 59.954 -3.092 1.00 44.99 154 SER A N 1
ATOM 1168 C CA . SER A 1 173 ? 12.504 60.904 -3.956 1.00 46.65 154 SER A CA 1
ATOM 1169 C C . SER A 1 173 ? 12.658 62.232 -3.248 1.00 46.52 154 SER A C 1
ATOM 1170 O O . SER A 1 173 ? 12.666 62.253 -2.030 1.00 44.78 154 SER A O 1
ATOM 1173 N N . PRO A 1 174 ? 12.760 63.339 -4.001 1.00 44.75 155 PRO A N 1
ATOM 1174 C CA . PRO A 1 174 ? 12.845 64.632 -3.391 1.00 43.14 155 PRO A CA 1
ATOM 1175 C C . PRO A 1 174 ? 11.508 65.172 -2.949 1.00 44.39 155 PRO A C 1
ATOM 1176 O O . PRO A 1 174 ? 11.459 66.320 -2.489 1.00 44.21 155 PRO A O 1
ATOM 1180 N N . LEU A 1 175 ? 10.440 64.376 -3.048 1.00 45.42 156 LEU A N 1
ATOM 1181 C CA . LEU A 1 175 ? 9.099 64.851 -2.628 1.00 47.90 156 LEU A CA 1
ATOM 1182 C C . LEU A 1 175 ? 8.975 64.901 -1.113 1.00 49.46 156 LEU A C 1
ATOM 1183 O O . LEU A 1 175 ? 8.242 65.733 -0.564 1.00 49.09 156 LEU A O 1
ATOM 1188 N N . LEU A 1 176 ? 9.719 64.017 -0.455 1.00 48.41 157 LEU A N 1
ATOM 1189 C CA . LEU A 1 176 ? 9.795 63.979 0.982 1.00 49.15 157 LEU A CA 1
ATOM 1190 C C . LEU A 1 176 ? 10.763 65.108 1.418 1.00 53.53 157 LEU A C 1
ATOM 1191 O O . LEU A 1 176 ? 11.933 65.118 1.001 1.00 56.34 157 LEU A O 1
ATOM 1196 N N . GLY A 1 177 ? 10.277 66.046 2.243 1.00 56.64 158 GLY A N 1
ATOM 1197 C CA . GLY A 1 177 ? 11.079 67.174 2.760 1.00 57.70 158 GLY A CA 1
ATOM 1198 C C . GLY A 1 177 ? 10.470 68.560 2.514 1.00 59.29 158 GLY A C 1
ATOM 1199 O O . GLY A 1 177 ? 9.350 68.686 1.988 1.00 58.75 158 GLY A O 1
ATOM 1200 N N . PHE A 1 178 ? 11.210 69.599 2.922 1.00 61.50 159 PHE A N 1
ATOM 1201 C CA . PHE A 1 178 ? 10.823 71.016 2.722 1.00 62.52 159 PHE A CA 1
ATOM 1202 C C . PHE A 1 178 ? 11.775 71.690 1.706 1.00 62.83 159 PHE A C 1
ATOM 1203 O O . PHE A 1 178 ? 11.808 72.921 1.547 1.00 65.63 159 PHE A O 1
ATOM 1211 N N . THR A 1 187 ? 9.038 74.047 13.449 1.00 87.78 168 THR A N 1
ATOM 1212 C CA . THR A 1 187 ? 9.398 73.061 14.458 1.00 88.29 168 THR A CA 1
ATOM 1213 C C . THR A 1 187 ? 10.553 72.163 13.963 1.00 88.95 168 THR A C 1
ATOM 1214 O O . THR A 1 187 ? 11.576 72.049 14.628 1.00 89.16 168 THR A O 1
ATOM 1216 N N . TRP A 1 188 ? 10.394 71.556 12.789 1.00 89.74 169 TRP A N 1
ATOM 1217 C CA . TRP A 1 188 ? 11.411 70.657 12.194 1.00 90.00 169 TRP A CA 1
ATOM 1218 C C . TRP A 1 188 ? 11.268 70.738 10.667 1.00 89.56 169 TRP A C 1
ATOM 1219 O O . TRP A 1 188 ? 10.498 69.977 10.070 1.00 89.78 169 TRP A O 1
ATOM 1230 N N . THR A 1 189 ? 12.014 71.677 10.057 1.00 88.36 170 THR A N 1
ATOM 1231 C CA . THR A 1 189 ? 11.931 71.989 8.615 1.00 87.00 170 THR A CA 1
ATOM 1232 C C . THR A 1 189 ? 13.190 71.707 7.751 1.00 86.72 170 THR A C 1
ATOM 1233 O O . THR A 1 189 ? 13.784 72.660 7.238 1.00 86.87 170 THR A O 1
ATOM 1235 N N . PRO A 1 190 ? 13.570 70.407 7.549 1.00 86.87 171 PRO A N 1
ATOM 1236 C CA . PRO A 1 190 ? 14.741 70.028 6.724 1.00 86.60 171 PRO A CA 1
ATOM 1237 C C . PRO A 1 190 ? 14.412 69.801 5.240 1.00 85.98 171 PRO A C 1
ATOM 1238 O O . PRO A 1 190 ? 13.469 69.063 4.913 1.00 84.05 171 PRO A O 1
ATOM 1242 N N . THR A 1 191 ? 15.197 70.418 4.356 1.00 86.57 172 THR A N 1
ATOM 1243 C CA . THR A 1 191 ? 14.999 70.286 2.906 1.00 86.57 172 THR A CA 1
ATOM 1244 C C . THR A 1 191 ? 15.579 68.928 2.476 1.00 87.52 172 THR A C 1
ATOM 1245 O O . THR A 1 191 ? 16.275 68.290 3.273 1.00 87.42 172 THR A O 1
ATOM 1249 N N . PRO A 1 192 ? 15.260 68.449 1.249 1.00 88.62 173 PRO A N 1
ATOM 1250 C CA . PRO A 1 192 ? 15.850 67.177 0.743 1.00 89.04 173 PRO A CA 1
ATOM 1251 C C . PRO A 1 192 ? 17.403 66.995 0.883 1.00 90.31 173 PRO A C 1
ATOM 1252 O O . PRO A 1 192 ? 17.876 65.842 0.904 1.00 89.63 173 PRO A O 1
ATOM 1256 N N . ASN A 1 193 ? 18.167 68.102 0.967 1.00 91.33 174 ASN A N 1
ATOM 1257 C CA . ASN A 1 193 ? 19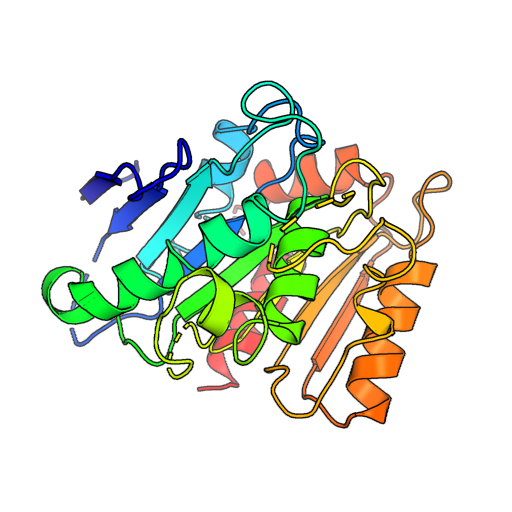.632 68.068 1.188 1.00 90.35 174 ASN A CA 1
ATOM 1258 C C . ASN A 1 193 ? 20.013 67.401 2.534 1.00 90.21 174 ASN A C 1
ATOM 1259 O O . ASN A 1 193 ? 20.899 66.533 2.585 1.00 91.14 174 ASN A O 1
ATOM 1261 N N . GLU A 1 194 ? 19.319 67.790 3.608 1.00 88.64 175 GLU A N 1
ATOM 1262 C CA . GLU A 1 194 ? 19.551 67.229 4.945 1.00 87.95 175 GLU A CA 1
ATOM 1263 C C . GLU A 1 194 ? 18.593 66.061 5.274 1.00 85.62 175 GLU A C 1
ATOM 1264 O O . GLU A 1 194 ? 18.163 65.910 6.436 1.00 86.25 175 GLU A O 1
ATOM 1270 N N . LEU A 1 195 ? 18.228 65.278 4.243 1.00 81.55 176 LEU A N 1
ATOM 1271 C CA . LEU A 1 195 ? 17.410 64.046 4.380 1.00 76.22 176 LEU A CA 1
ATOM 1272 C C . LEU A 1 195 ? 18.129 62.842 3.745 1.00 74.30 176 LEU A C 1
ATOM 1273 O O . LEU A 1 195 ? 17.488 61.848 3.335 1.00 68.25 176 LEU A O 1
ATOM 1278 N N . ALA A 1 196 ? 19.461 62.960 3.645 1.00 74.38 177 ALA A N 1
ATOM 1279 C CA . ALA A 1 196 ? 20.306 61.850 3.233 1.00 74.08 177 ALA A CA 1
ATOM 1280 C C . ALA A 1 196 ? 20.383 60.980 4.507 1.00 72.02 177 ALA A C 1
ATOM 1281 O O . ALA A 1 196 ? 21.094 61.333 5.460 1.00 71.42 177 ALA A O 1
ATOM 1283 N N . ALA A 1 197 ? 19.595 59.893 4.534 1.00 68.71 178 ALA A N 1
ATOM 1284 C CA . ALA A 1 197 ? 19.539 58.959 5.672 1.00 66.97 178 ALA A CA 1
ATOM 1285 C C . ALA A 1 197 ? 20.958 58.465 6.097 1.00 66.14 178 ALA A C 1
ATOM 1286 O O . ALA A 1 197 ? 21.230 58.238 7.282 1.00 63.93 178 ALA A O 1
ATOM 1288 N N . ASP A 1 198 ? 21.863 58.358 5.119 1.00 66.58 179 ASP A N 1
ATOM 1289 C CA . ASP A 1 198 ? 23.249 57.927 5.347 1.00 66.92 179 ASP A CA 1
ATOM 1290 C C . ASP A 1 198 ? 24.101 58.980 6.036 1.00 67.63 179 ASP A C 1
ATOM 1291 O O . ASP A 1 198 ? 25.169 58.648 6.525 1.00 69.48 179 ASP A O 1
ATOM 1296 N N . GLN A 1 199 ? 23.652 60.236 6.057 1.00 69.41 180 GLN A N 1
ATOM 1297 C CA . GLN A 1 199 ? 24.392 61.331 6.722 1.00 70.67 180 GLN A CA 1
ATOM 1298 C C . GLN A 1 199 ? 24.017 61.510 8.211 1.00 69.17 180 GLN A C 1
ATOM 1299 O O . GLN A 1 199 ? 24.744 62.188 8.960 1.00 68.79 180 GLN A O 1
ATOM 1305 N N . HIS A 1 200 ? 22.902 60.892 8.621 1.00 67.86 181 HIS A N 1
ATOM 1306 C CA . HIS A 1 200 ? 22.350 61.039 9.984 1.00 67.65 181 HIS A CA 1
ATOM 1307 C C . HIS A 1 200 ? 22.179 59.717 10.760 1.00 62.56 181 HIS A C 1
ATOM 1308 O O . HIS A 1 200 ? 21.292 59.590 11.642 1.00 59.85 181 HIS A O 1
ATOM 1315 N N . VAL A 1 201 ? 23.042 58.753 10.403 1.00 56.10 182 VAL A N 1
ATOM 1316 C CA . VAL A 1 201 ? 23.163 57.492 11.106 1.00 49.66 182 VAL A CA 1
ATOM 1317 C C . VAL A 1 201 ? 23.899 57.822 12.406 1.00 48.52 182 VAL A C 1
ATOM 1318 O O . VAL A 1 201 ? 24.967 58.440 12.379 1.00 46.81 182 VAL A O 1
ATOM 1322 N N . ASN A 1 202 ? 23.303 57.418 13.530 1.00 46.60 183 ASN A N 1
ATOM 1323 C CA . ASN A 1 202 ? 23.810 57.712 14.863 1.00 44.37 183 ASN A CA 1
ATOM 1324 C C . ASN A 1 202 ? 23.724 56.449 15.677 1.00 43.87 183 ASN A C 1
ATOM 1325 O O . ASN A 1 202 ? 23.258 55.436 15.173 1.00 45.59 183 ASN A O 1
ATOM 1330 N N . SER A 1 203 ? 24.106 56.515 16.949 1.00 44.25 184 SER A N 1
ATOM 1331 C CA . SER A 1 203 ? 24.160 55.329 17.817 1.00 44.71 184 SER A CA 1
ATOM 1332 C C . SER A 1 203 ? 22.783 54.793 18.173 1.00 44.41 184 SER A C 1
ATOM 1333 O O . SER A 1 203 ? 22.675 53.659 18.649 1.00 47.38 184 SER A O 1
ATOM 1336 N N . ASP A 1 204 ? 21.743 55.609 17.964 1.00 40.77 185 ASP A N 1
ATOM 1337 C CA . ASP A 1 204 ? 20.363 55.168 18.202 1.00 42.46 185 ASP A CA 1
ATOM 1338 C C . ASP A 1 204 ? 19.772 54.384 17.018 1.00 38.90 185 ASP A C 1
ATOM 1339 O O . ASP A 1 204 ? 18.644 53.840 17.128 1.00 38.46 185 ASP A O 1
ATOM 1344 N N . ASN A 1 205 ? 20.482 54.344 15.887 1.00 37.93 186 ASN A N 1
ATOM 1345 C CA . ASN A 1 205 ? 20.023 53.509 14.774 1.00 37.01 186 ASN A CA 1
ATOM 1346 C C . ASN A 1 205 ? 20.084 52.078 15.277 1.00 33.20 186 ASN A C 1
ATOM 1347 O O . ASN A 1 205 ? 21.067 51.638 15.892 1.00 33.39 186 ASN A O 1
ATOM 1352 N N . GLN A 1 206 ? 19.013 51.382 14.992 1.00 31.06 187 GLN A N 1
ATOM 1353 C CA . GLN A 1 206 ? 18.802 49.986 15.337 1.00 33.70 187 GLN A CA 1
ATOM 1354 C C . GLN A 1 206 ? 19.170 49.056 14.193 1.00 35.86 187 GLN A C 1
ATOM 1355 O O . GLN A 1 206 ? 19.332 49.530 13.071 1.00 38.94 187 GLN A O 1
ATOM 1361 N N . PRO A 1 207 ? 19.329 47.740 14.475 1.00 34.67 188 PRO A N 1
ATOM 1362 C CA . PRO A 1 207 ? 19.700 46.755 13.456 1.00 33.54 188 PRO A CA 1
ATOM 1363 C C . PRO A 1 207 ? 18.855 46.853 12.198 1.00 36.12 188 PRO A C 1
ATOM 1364 O O . PRO A 1 207 ? 17.620 46.974 12.281 1.00 34.19 188 PRO A O 1
ATOM 1368 N N . THR A 1 208 ? 19.533 46.753 11.046 1.00 35.43 189 THR A N 1
ATOM 1369 C CA . THR A 1 208 ? 18.914 46.998 9.761 1.00 35.49 189 THR A CA 1
ATOM 1370 C C . THR A 1 208 ? 19.172 45.898 8.741 1.00 34.81 189 THR A C 1
ATOM 1371 O O . THR A 1 208 ? 20.313 45.543 8.472 1.00 31.92 189 THR A O 1
ATOM 1375 N N . PHE A 1 209 ? 18.097 45.407 8.136 1.00 31.54 190 PHE A N 1
ATOM 1376 C CA . PHE A 1 209 ? 18.156 44.414 7.078 1.00 31.77 190 PHE A CA 1
ATOM 1377 C C . PHE A 1 209 ? 17.769 45.135 5.810 1.00 32.43 190 PHE A C 1
ATOM 1378 O O . PHE A 1 209 ? 16.688 45.676 5.710 1.00 34.55 190 PHE A O 1
ATOM 1386 N N . ILE A 1 210 ? 18.656 45.103 4.820 1.00 34.65 191 ILE A N 1
ATOM 1387 C CA . ILE A 1 210 ? 18.416 45.763 3.555 1.00 35.42 191 ILE A CA 1
ATOM 1388 C C . ILE A 1 210 ? 18.585 44.807 2.392 1.00 35.28 191 ILE A C 1
ATOM 1389 O O . ILE A 1 210 ? 19.513 44.006 2.368 1.00 36.03 191 ILE A O 1
ATOM 1394 N N . TRP A 1 211 ? 17.681 44.917 1.425 1.00 39.17 192 TRP A N 1
ATOM 1395 C CA . TRP A 1 211 ? 17.856 44.278 0.134 1.00 38.02 192 TRP A CA 1
ATOM 1396 C C . TRP A 1 211 ? 17.360 45.206 -0.957 1.00 37.79 192 TRP A C 1
ATOM 1397 O O . TRP A 1 211 ? 16.431 46.006 -0.760 1.00 35.09 192 TRP A O 1
ATOM 1408 N N . THR A 1 212 ? 18.051 45.153 -2.094 1.00 37.54 193 THR A N 1
ATOM 1409 C CA . THR A 1 212 ? 17.646 45.951 -3.257 1.00 36.06 193 THR A CA 1
ATOM 1410 C C . THR A 1 212 ? 18.152 45.266 -4.526 1.00 35.35 193 THR A C 1
ATOM 1411 O O . THR A 1 212 ? 18.673 44.114 -4.486 1.00 31.60 193 THR A O 1
ATOM 1415 N N . THR A 1 213 ? 17.948 45.943 -5.649 1.00 33.45 194 THR A N 1
ATOM 1416 C CA . THR A 1 213 ? 18.383 45.446 -6.950 1.00 32.12 194 THR A CA 1
ATOM 1417 C C . THR A 1 213 ? 19.667 46.153 -7.421 1.00 32.66 194 THR A C 1
ATOM 1418 O O . THR A 1 213 ? 19.849 47.374 -7.197 1.00 33.31 194 THR A O 1
ATOM 1422 N N . ALA A 1 214 ? 20.584 45.379 -8.029 1.00 31.08 195 ALA A N 1
ATOM 1423 C CA . ALA A 1 214 ? 21.858 45.894 -8.501 1.00 31.10 195 ALA A CA 1
ATOM 1424 C C . ALA A 1 214 ? 21.790 46.473 -9.923 1.00 34.81 195 ALA A C 1
ATOM 1425 O O . ALA A 1 214 ? 22.586 47.358 -10.266 1.00 35.33 195 ALA A O 1
ATOM 1427 N N . ASP A 1 215 ? 20.809 46.022 -10.717 1.00 32.36 196 ASP A N 1
ATOM 1428 C CA . ASP A 1 215 ? 20.847 46.261 -12.147 1.00 32.21 196 ASP A CA 1
ATOM 1429 C C . ASP A 1 215 ? 19.689 47.069 -12.704 1.00 35.34 196 ASP A C 1
ATOM 1430 O O . ASP A 1 215 ? 19.226 46.814 -13.806 1.00 35.67 196 ASP A O 1
ATOM 1435 N N . ASP A 1 216 ? 19.202 48.024 -11.929 1.00 36.91 197 ASP A N 1
ATOM 1436 C CA . ASP A 1 216 ? 18.213 48.949 -12.466 1.00 36.57 197 ASP A CA 1
ATOM 1437 C C . ASP A 1 216 ? 19.060 50.073 -13.063 1.00 37.98 197 ASP A C 1
ATOM 1438 O O . ASP A 1 216 ? 19.627 50.872 -12.322 1.00 40.39 197 ASP A O 1
ATOM 1443 N N . PRO A 1 217 ? 19.136 50.162 -14.399 1.00 38.59 198 PRO A N 1
ATOM 1444 C CA . PRO A 1 217 ? 20.013 51.213 -14.939 1.00 40.22 198 PRO A CA 1
ATOM 1445 C C . PRO A 1 217 ? 19.587 52.647 -14.581 1.00 41.91 198 PRO A C 1
ATOM 1446 O O . PRO A 1 217 ? 20.417 53.538 -14.627 1.00 42.10 198 PRO A O 1
ATOM 1450 N N . ILE A 1 218 ? 18.332 52.839 -14.178 1.00 41.13 199 ILE A N 1
ATOM 1451 C CA . ILE A 1 218 ? 17.789 54.172 -13.848 1.00 43.03 199 ILE A CA 1
ATOM 1452 C C . ILE A 1 218 ? 18.047 54.513 -12.405 1.00 43.26 199 ILE A C 1
ATOM 1453 O O . ILE A 1 218 ? 18.153 55.675 -12.062 1.00 45.26 199 ILE A O 1
ATOM 1458 N N . VAL A 1 219 ? 18.172 53.499 -11.561 1.00 41.20 200 VAL A N 1
ATOM 1459 C CA . VAL A 1 219 ? 18.383 53.701 -10.134 1.00 38.06 200 VAL A CA 1
ATOM 1460 C C . VAL A 1 219 ? 19.474 52.742 -9.644 1.00 39.07 200 VAL A C 1
ATOM 1461 O O . VAL A 1 219 ? 19.174 51.658 -9.152 1.00 38.16 200 VAL A O 1
ATOM 1465 N N . PRO A 1 220 ? 20.745 53.128 -9.805 1.00 40.12 201 PRO A N 1
ATOM 1466 C CA . PRO A 1 220 ? 21.787 52.276 -9.265 1.00 40.84 201 PRO A CA 1
ATOM 1467 C C . PRO A 1 220 ? 21.630 52.094 -7.745 1.00 38.34 201 PRO A C 1
ATOM 1468 O O . PRO A 1 220 ? 20.971 52.897 -7.082 1.00 38.58 201 PRO A O 1
ATOM 1472 N N . ALA A 1 221 ? 22.221 51.029 -7.212 1.00 35.54 202 ALA A N 1
ATOM 1473 C CA . ALA A 1 221 ? 22.139 50.753 -5.779 1.00 35.06 202 ALA A CA 1
ATOM 1474 C C . ALA A 1 221 ? 23.130 51.562 -4.941 1.00 34.05 202 ALA A C 1
ATOM 1475 O O . ALA A 1 221 ? 23.217 51.337 -3.773 1.00 34.56 202 ALA A O 1
ATOM 1477 N N . THR A 1 222 ? 23.844 52.504 -5.544 1.00 36.21 203 THR A N 1
ATOM 1478 C CA . THR A 1 222 ? 24.875 53.294 -4.889 1.00 40.47 203 THR A CA 1
ATOM 1479 C C . THR A 1 222 ? 24.393 54.020 -3.606 1.00 43.07 203 THR A C 1
ATOM 1480 O O . THR A 1 222 ? 25.095 54.000 -2.607 1.00 47.19 203 THR A O 1
ATOM 1484 N N . ASN A 1 223 ? 23.193 54.589 -3.600 1.00 44.72 204 ASN A N 1
ATOM 1485 C CA . ASN A 1 223 ? 22.622 55.187 -2.391 1.00 48.03 204 ASN A CA 1
ATOM 1486 C C . ASN A 1 223 ? 22.514 54.198 -1.246 1.00 47.19 204 ASN A C 1
ATOM 1487 O O . ASN A 1 223 ? 22.803 54.544 -0.117 1.00 47.48 204 ASN A O 1
ATOM 1492 N N . THR A 1 224 ? 21.994 53.012 -1.538 1.00 44.83 205 THR A N 1
ATOM 1493 C CA . THR A 1 224 ? 21.824 51.956 -0.545 1.00 44.54 205 THR A CA 1
ATOM 1494 C C . THR A 1 224 ? 23.190 51.463 -0.017 1.00 44.88 205 THR A C 1
ATOM 1495 O O . THR A 1 224 ? 23.351 51.218 1.182 1.00 46.98 205 THR A O 1
ATOM 1499 N N . LEU A 1 225 ? 24.158 51.329 -0.915 1.00 42.60 206 LEU A N 1
ATOM 1500 C CA . LEU A 1 225 ? 25.497 50.944 -0.546 1.00 43.79 206 LEU A CA 1
ATOM 1501 C C . LEU A 1 225 ? 26.090 51.988 0.393 1.00 45.64 206 LEU A C 1
ATOM 1502 O O . LEU A 1 225 ? 26.821 51.646 1.301 1.00 46.69 206 LEU A O 1
ATOM 1507 N N . ALA A 1 226 ? 25.746 53.256 0.187 1.00 46.87 207 ALA A N 1
ATOM 1508 C CA . ALA A 1 226 ? 26.262 54.346 1.010 1.00 44.11 207 ALA A CA 1
ATOM 1509 C C . ALA A 1 226 ? 25.667 54.301 2.391 1.00 41.24 207 ALA A C 1
ATOM 1510 O O . ALA A 1 226 ? 26.354 54.580 3.350 1.00 43.64 207 ALA A O 1
ATOM 1512 N N . TYR A 1 227 ? 24.393 53.958 2.491 1.00 37.69 208 TYR A N 1
ATOM 1513 C CA . TYR A 1 227 ? 23.737 53.828 3.750 1.00 39.33 208 TYR A CA 1
ATOM 1514 C C . TYR A 1 227 ? 24.356 52.659 4.531 1.00 41.82 208 TYR A C 1
ATOM 1515 O O . TYR A 1 227 ? 24.582 52.775 5.722 1.00 43.62 208 TYR A O 1
ATOM 1524 N N . ALA A 1 228 ? 24.601 51.531 3.862 1.00 42.15 209 ALA A N 1
ATOM 1525 C CA . ALA A 1 228 ? 25.18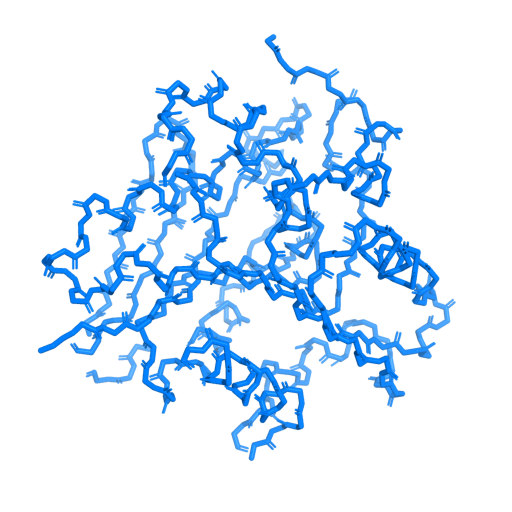5 50.341 4.498 1.00 37.98 209 ALA A CA 1
ATOM 1526 C C . ALA A 1 228 ? 26.562 50.678 5.039 1.00 38.50 209 ALA A C 1
ATOM 1527 O O . ALA A 1 228 ? 26.924 50.265 6.119 1.00 40.81 209 ALA A O 1
ATOM 1529 N N . THR A 1 229 ? 27.325 51.435 4.268 1.00 36.95 210 THR A N 1
ATOM 1530 C CA . THR A 1 229 ? 28.641 51.910 4.673 1.00 36.58 210 THR A CA 1
ATOM 1531 C C . THR A 1 229 ? 28.565 52.782 5.934 1.00 35.53 210 THR A C 1
ATOM 1532 O O . THR A 1 229 ? 29.439 52.696 6.796 1.00 36.68 210 THR A O 1
ATOM 1536 N N . ALA A 1 230 ? 27.504 53.578 6.059 1.00 36.00 211 ALA A N 1
ATOM 1537 C CA . ALA A 1 230 ? 27.314 54.444 7.218 1.00 34.98 211 ALA A CA 1
ATOM 1538 C C . ALA A 1 230 ? 26.926 53.577 8.387 1.00 34.95 211 ALA A C 1
ATOM 1539 O O . ALA A 1 230 ? 27.359 53.812 9.504 1.00 35.05 211 ALA A O 1
ATOM 1541 N N . LEU A 1 231 ? 26.054 52.605 8.159 1.00 34.18 212 LEU A N 1
ATOM 1542 C CA . LEU A 1 231 ? 25.714 51.685 9.236 1.00 34.73 212 LEU A CA 1
ATOM 1543 C C . LEU A 1 231 ? 26.990 50.965 9.735 1.00 34.82 212 LEU A C 1
ATOM 1544 O O . LEU A 1 231 ? 27.265 50.930 10.934 1.00 36.28 212 LEU A O 1
ATOM 1549 N N . ALA A 1 232 ? 27.763 50.412 8.803 1.00 33.90 213 ALA A N 1
ATOM 1550 C CA . ALA A 1 232 ? 29.007 49.688 9.112 1.00 32.03 213 ALA A CA 1
ATOM 1551 C C . ALA A 1 232 ? 30.009 50.545 9.874 1.00 33.84 213 ALA A C 1
ATOM 1552 O O . ALA A 1 232 ? 30.646 50.070 10.818 1.00 33.60 213 ALA A O 1
ATOM 1554 N N . THR A 1 233 ? 30.159 51.803 9.455 1.00 36.44 214 THR A N 1
ATOM 1555 C CA . THR A 1 233 ? 31.069 52.752 10.119 1.00 35.42 214 THR A CA 1
ATOM 1556 C C . THR A 1 233 ? 30.572 53.092 11.523 1.00 33.40 214 THR A C 1
ATOM 1557 O O . THR A 1 233 ? 31.346 53.179 12.447 1.00 33.73 214 THR A O 1
ATOM 1561 N N . ALA A 1 234 ? 29.271 53.247 11.688 1.00 32.06 215 ALA A N 1
ATOM 1562 C CA . ALA A 1 234 ? 28.702 53.540 13.006 1.00 32.89 215 ALA A CA 1
ATOM 1563 C C . ALA A 1 234 ? 28.569 52.263 13.880 1.00 35.05 215 ALA A C 1
ATOM 1564 O O . ALA A 1 234 ? 28.116 52.325 15.027 1.00 36.48 215 ALA A O 1
ATOM 1566 N N . LYS A 1 235 ? 28.943 51.117 13.319 1.00 35.39 216 LYS A N 1
ATOM 1567 C CA . LYS A 1 235 ? 28.869 49.808 13.974 1.00 36.73 216 LYS A CA 1
ATOM 1568 C C . LYS A 1 235 ? 27.457 49.426 14.392 1.00 34.11 216 LYS A C 1
ATOM 1569 O O . LYS A 1 235 ? 27.264 48.820 15.442 1.00 32.51 216 LYS A O 1
ATOM 1575 N N . ILE A 1 236 ? 26.487 49.809 13.565 1.00 33.90 217 ILE A N 1
ATOM 1576 C CA . ILE A 1 236 ? 25.092 49.438 13.739 1.00 34.05 217 ILE A CA 1
ATOM 1577 C C . ILE A 1 236 ? 24.968 48.073 13.048 1.00 34.29 217 ILE A C 1
ATOM 1578 O O . ILE A 1 236 ? 25.422 47.931 11.914 1.00 36.64 217 ILE A O 1
ATOM 1583 N N . PRO A 1 237 ? 24.418 47.048 13.731 1.00 35.34 218 PRO A N 1
ATOM 1584 C CA . PRO A 1 237 ? 24.274 45.735 13.056 1.00 31.72 218 PRO A CA 1
ATOM 1585 C C . PRO A 1 237 ? 23.436 45.779 11.775 1.00 30.99 218 PRO A C 1
ATOM 1586 O O . PRO A 1 237 ? 22.383 46.416 11.741 1.00 29.29 218 PRO A O 1
ATOM 1590 N N . TYR A 1 238 ? 23.869 45.083 10.732 1.00 30.26 219 TYR A N 1
ATOM 1591 C CA . TYR A 1 238 ? 23.147 45.105 9.477 1.00 32.41 219 TYR A CA 1
ATOM 1592 C C . TYR A 1 238 ? 23.365 43.846 8.662 1.00 32.01 219 TYR A C 1
ATOM 1593 O O . TYR A 1 238 ? 24.306 43.076 8.857 1.00 29.18 219 TYR A O 1
ATOM 1602 N N . GLU A 1 239 ? 22.493 43.668 7.702 1.00 33.46 220 GLU A N 1
ATOM 1603 C CA . GLU A 1 239 ? 22.690 42.711 6.659 1.00 36.36 220 GLU A CA 1
ATOM 1604 C C . GLU A 1 239 ? 22.251 43.375 5.349 1.00 33.90 220 GLU A C 1
ATOM 1605 O O . GLU A 1 239 ? 21.305 44.093 5.334 1.00 34.76 220 GLU A O 1
ATOM 1611 N N . LEU A 1 240 ? 23.016 43.198 4.291 1.00 32.13 221 LEU A N 1
ATOM 1612 C CA . LEU A 1 240 ? 22.751 43.805 2.998 1.00 28.73 221 LEU A CA 1
ATOM 1613 C C . LEU A 1 240 ? 22.774 42.759 1.878 1.00 29.00 221 LEU A C 1
ATOM 1614 O O . LEU A 1 240 ? 23.717 42.014 1.759 1.00 31.57 221 LEU A O 1
ATOM 1619 N N . HIS A 1 241 ? 21.755 42.775 1.032 1.00 32.53 222 HIS A N 1
ATOM 1620 C CA . HIS A 1 241 ? 21.626 41.903 -0.135 1.00 30.33 222 HIS A CA 1
ATOM 1621 C C . HIS A 1 241 ? 21.274 42.716 -1.358 1.00 31.38 222 HIS A C 1
ATOM 1622 O O . HIS A 1 241 ? 20.180 43.259 -1.442 1.00 31.65 222 HIS A O 1
ATOM 1629 N N . VAL A 1 242 ? 22.234 42.878 -2.270 1.00 34.02 223 VAL A N 1
ATOM 1630 C CA . VAL A 1 242 ? 22.025 43.582 -3.549 1.00 31.09 223 VAL A CA 1
ATOM 1631 C C . VAL A 1 242 ? 21.948 42.477 -4.620 1.00 32.35 223 VAL A C 1
ATOM 1632 O O . VAL A 1 242 ? 22.954 41.889 -5.001 1.00 26.08 223 VAL A O 1
ATOM 1636 N N . PHE A 1 243 ? 20.732 42.179 -5.054 1.00 29.58 224 PHE A N 1
ATOM 1637 C CA . PHE A 1 243 ? 20.478 41.121 -6.015 1.00 31.64 224 PHE A CA 1
ATOM 1638 C C . PHE A 1 243 ? 20.378 41.650 -7.438 1.00 31.61 224 PHE A C 1
ATOM 1639 O O . PHE A 1 243 ? 19.972 42.786 -7.657 1.00 30.41 224 PHE A O 1
ATOM 1647 N N . LYS A 1 244 ? 20.706 40.819 -8.416 1.00 32.04 225 LYS A N 1
ATOM 1648 C CA . LYS A 1 244 ? 20.402 41.150 -9.795 1.00 33.80 225 LYS A CA 1
ATOM 1649 C C . LYS A 1 244 ? 18.880 40.825 -10.009 1.00 34.27 225 LYS A C 1
ATOM 1650 O O . LYS A 1 244 ? 18.508 39.747 -10.484 1.00 34.94 225 LYS A O 1
ATOM 1656 N N . HIS A 1 245 ? 18.035 41.791 -9.678 1.00 34.48 226 HIS A N 1
ATOM 1657 C CA . HIS A 1 245 ? 16.567 41.662 -9.691 1.00 34.13 226 HIS A CA 1
ATOM 1658 C C . HIS A 1 245 ? 15.806 42.527 -10.703 1.00 36.43 226 HIS A C 1
ATOM 1659 O O . HIS A 1 245 ? 14.553 42.524 -10.718 1.00 35.08 226 HIS A O 1
ATOM 1666 N N . GLY A 1 246 ? 16.553 43.259 -11.530 1.00 37.18 227 GLY A N 1
ATOM 1667 C CA . GLY A 1 246 ? 15.969 44.080 -12.575 1.00 36.31 227 GLY A CA 1
ATOM 1668 C C . GLY A 1 246 ? 15.557 45.437 -12.067 1.00 36.29 227 GLY A C 1
ATOM 1669 O O . GLY A 1 246 ? 15.960 45.838 -10.977 1.00 39.89 227 GLY A O 1
ATOM 1670 N N . PRO A 1 247 ? 14.744 46.153 -12.856 1.00 39.25 228 PRO A N 1
ATOM 1671 C CA . PRO A 1 247 ? 14.233 47.467 -12.452 1.00 40.27 228 PRO A CA 1
ATOM 1672 C C . PRO A 1 247 ? 13.480 47.421 -11.139 1.00 38.89 228 PRO A C 1
ATOM 1673 O O . PRO A 1 247 ? 12.814 46.433 -10.875 1.00 37.52 228 PRO A O 1
ATOM 1677 N N . HIS A 1 248 ? 13.568 48.489 -10.341 1.00 40.36 229 HIS A N 1
ATOM 1678 C CA . HIS A 1 248 ? 12.884 48.585 -9.039 1.00 42.36 229 HIS A CA 1
ATOM 1679 C C . HIS A 1 248 ? 11.381 48.224 -9.116 1.00 44.07 229 HIS A C 1
ATOM 1680 O O . HIS A 1 248 ? 10.890 47.466 -8.295 1.00 46.69 229 HIS A O 1
ATOM 1687 N N . GLY A 1 249 ? 10.681 48.748 -10.110 1.00 45.82 230 GLY A N 1
ATOM 1688 C CA . GLY A 1 249 ? 9.248 48.476 -10.314 1.00 46.64 230 GLY A CA 1
ATOM 1689 C C . GLY A 1 249 ? 8.892 47.014 -10.502 1.00 47.18 230 GLY A C 1
ATOM 1690 O O . GLY A 1 249 ? 7.977 46.535 -9.849 1.00 49.73 230 GLY A O 1
ATOM 1691 N N . LEU A 1 250 ? 9.587 46.323 -11.415 1.00 45.29 231 LEU A N 1
ATOM 1692 C CA . LEU A 1 250 ? 9.416 44.897 -11.630 1.00 44.40 231 LEU A CA 1
ATOM 1693 C C . LEU A 1 250 ? 9.818 44.109 -10.364 1.00 42.21 231 LEU A C 1
ATOM 1694 O O . LEU A 1 250 ? 9.111 43.191 -9.963 1.00 37.86 231 LEU A O 1
ATOM 1699 N N . ALA A 1 251 ? 10.963 44.462 -9.768 1.00 40.48 232 ALA A N 1
ATOM 1700 C CA . ALA A 1 251 ? 11.496 43.830 -8.555 1.00 41.17 232 ALA A CA 1
ATOM 1701 C C . ALA A 1 251 ? 10.484 43.857 -7.381 1.00 42.33 232 ALA A C 1
ATOM 1702 O O . ALA A 1 251 ? 10.230 42.840 -6.736 1.00 42.05 232 ALA A O 1
ATOM 1704 N N . LEU A 1 252 ? 9.881 45.005 -7.123 1.00 40.07 233 LEU A N 1
ATOM 1705 C CA . LEU A 1 252 ? 8.929 45.099 -6.040 1.00 41.08 233 LEU A CA 1
ATOM 1706 C C . LEU A 1 252 ? 7.607 44.402 -6.434 1.00 39.49 233 LEU A C 1
ATOM 1707 O O . LEU A 1 252 ? 6.975 43.807 -5.576 1.00 41.04 233 LEU A O 1
ATOM 1712 N N . ALA A 1 253 ? 7.198 44.478 -7.714 1.00 40.20 234 ALA A N 1
ATOM 1713 C CA . ALA A 1 253 ? 6.019 43.769 -8.211 1.00 39.03 234 ALA A CA 1
ATOM 1714 C C . ALA A 1 253 ? 6.213 42.273 -7.982 1.00 42.38 234 ALA A C 1
ATOM 1715 O O . ALA A 1 253 ? 5.307 41.601 -7.503 1.00 40.84 234 ALA A O 1
ATOM 1717 N N . ASN A 1 254 ? 7.391 41.746 -8.339 1.00 41.78 235 ASN A N 1
ATOM 1718 C CA . ASN A 1 254 ? 7.692 40.341 -8.106 1.00 44.33 235 ASN A CA 1
ATOM 1719 C C . ASN A 1 254 ? 7.650 39.980 -6.618 1.00 47.50 235 ASN A C 1
ATOM 1720 O O . ASN A 1 254 ? 7.040 38.974 -6.273 1.00 46.27 235 ASN A O 1
ATOM 1725 N N . ALA A 1 255 ? 8.252 40.808 -5.754 1.00 49.75 236 ALA A N 1
ATOM 1726 C CA . ALA A 1 255 ? 8.249 40.607 -4.284 1.00 50.08 236 ALA A CA 1
ATOM 1727 C C . ALA A 1 255 ? 6.828 40.443 -3.723 1.00 51.87 236 ALA A C 1
ATOM 1728 O O . ALA A 1 255 ? 6.565 39.600 -2.880 1.00 54.56 236 ALA A O 1
ATOM 1730 N N . GLN A 1 256 ? 5.935 41.295 -4.187 1.00 53.74 237 GLN A N 1
ATOM 1731 C CA . GLN A 1 256 ? 4.527 41.270 -3.815 1.00 56.56 237 GLN A CA 1
ATOM 1732 C C . GLN A 1 256 ? 3.812 40.042 -4.381 1.00 59.86 237 GLN A C 1
ATOM 1733 O O . GLN A 1 256 ? 3.161 39.278 -3.668 1.00 61.45 237 GLN A O 1
ATOM 1739 N N . THR A 1 257 ? 3.937 39.901 -5.695 1.00 64.27 238 THR A N 1
ATOM 1740 C CA . THR A 1 257 ? 3.240 38.896 -6.506 1.00 65.14 238 THR A CA 1
ATOM 1741 C C . THR A 1 257 ? 3.776 37.482 -6.425 1.00 65.15 238 THR A C 1
ATOM 1742 O O . THR A 1 257 ? 3.027 36.550 -6.678 1.00 65.04 238 THR A O 1
ATOM 1746 N N . ALA A 1 258 ? 5.043 37.321 -6.044 1.00 64.73 239 ALA A N 1
ATOM 1747 C CA . ALA A 1 258 ? 5.713 36.026 -6.156 1.00 64.83 239 ALA A CA 1
ATOM 1748 C C . ALA A 1 258 ? 6.631 35.616 -4.992 1.00 65.44 239 ALA A C 1
ATOM 1749 O O . ALA A 1 258 ? 7.737 35.078 -5.219 1.00 64.09 239 ALA A O 1
ATOM 1751 N N . TRP A 1 259 ? 6.166 35.843 -3.758 1.00 66.42 240 TRP A N 1
ATOM 1752 C CA . TRP A 1 259 ? 6.913 35.407 -2.562 1.00 68.07 240 TRP A CA 1
ATOM 1753 C C . TRP A 1 259 ? 6.495 33.999 -2.081 1.00 70.26 240 TRP A C 1
ATOM 1754 O O . TRP A 1 259 ? 7.297 33.362 -1.418 1.00 70.59 240 TRP A O 1
ATOM 1765 N N . LYS A 1 260 ? 5.261 33.533 -2.400 1.00 73.07 241 LYS A N 1
ATOM 1766 C CA . LYS A 1 260 ? 4.670 32.224 -1.910 1.00 72.70 241 LYS A CA 1
ATOM 1767 C C . LYS A 1 260 ? 5.150 30.939 -2.605 1.00 73.81 241 LYS A C 1
ATOM 1768 O O . LYS A 1 260 ? 5.624 30.961 -3.744 1.00 75.07 241 LYS A O 1
ATOM 1770 N N . VAL A 1 268 ? 9.494 29.871 -0.691 1.00 55.80 249 VAL A N 1
ATOM 1771 C CA . VAL A 1 268 ? 9.375 31.332 -0.673 1.00 54.41 249 VAL A CA 1
ATOM 1772 C C . VAL A 1 268 ? 10.593 32.076 -1.298 1.00 51.34 249 VAL A C 1
ATOM 1773 O O . VAL A 1 268 ? 11.694 31.527 -1.363 1.00 51.95 249 VAL A O 1
ATOM 1777 N N . ALA A 1 269 ? 10.372 33.320 -1.754 1.00 47.22 250 ALA A N 1
ATOM 1778 C CA . ALA A 1 269 ? 11.413 34.158 -2.349 1.00 42.89 250 ALA A CA 1
ATOM 1779 C C . ALA A 1 269 ? 12.620 34.313 -1.382 1.00 42.21 250 ALA A C 1
ATOM 1780 O O . ALA A 1 269 ? 12.439 34.415 -0.162 1.00 38.64 250 ALA A O 1
ATOM 1782 N N . HIS A 1 270 ? 13.847 34.326 -1.914 1.00 39.79 251 HIS A N 1
ATOM 1783 C CA . HIS A 1 270 ? 15.024 34.389 -1.044 1.00 37.70 251 HIS A CA 1
ATOM 1784 C C . HIS A 1 270 ? 15.055 35.644 -0.176 1.00 35.62 251 HIS A C 1
ATOM 1785 O O . HIS A 1 270 ? 15.514 35.576 0.956 1.00 35.42 251 HIS A O 1
ATOM 1792 N N . TRP A 1 271 ? 14.587 36.788 -0.669 1.00 37.78 252 TRP A N 1
ATOM 1793 C CA . TRP A 1 271 ? 14.613 37.980 0.172 1.00 37.37 252 TRP A CA 1
ATOM 1794 C C . TRP A 1 271 ? 13.801 37.742 1.445 1.00 37.89 252 TRP A C 1
ATOM 1795 O O . TRP A 1 271 ? 14.182 38.204 2.498 1.00 35.47 252 TRP A O 1
ATOM 1806 N N . LEU A 1 272 ? 12.688 37.015 1.342 1.00 39.64 253 LEU A N 1
ATOM 1807 C CA . LEU A 1 272 ? 11.848 36.728 2.493 1.00 38.06 253 LEU A CA 1
ATOM 1808 C C . LEU A 1 272 ? 12.530 35.700 3.402 1.00 33.88 253 LEU A C 1
ATOM 1809 O O . LEU A 1 272 ? 12.617 35.888 4.591 1.00 35.36 253 LEU A O 1
ATOM 1814 N N . THR A 1 273 ? 13.005 34.596 2.868 1.00 31.61 254 THR A N 1
ATOM 1815 C CA . THR A 1 273 ? 13.745 33.638 3.695 1.00 31.49 254 THR A CA 1
ATOM 1816 C C . THR A 1 273 ? 14.851 34.327 4.467 1.00 31.55 254 THR A C 1
ATOM 1817 O O . THR A 1 273 ? 14.997 34.128 5.646 1.00 32.92 254 THR A O 1
ATOM 1821 N N . LEU A 1 274 ? 15.563 35.223 3.804 1.00 34.60 255 LEU A N 1
ATOM 1822 C CA . LEU A 1 274 ? 16.709 35.902 4.401 1.00 35.74 255 LEU A CA 1
ATOM 1823 C C . LEU A 1 274 ? 16.293 36.892 5.478 1.00 33.42 255 LEU A C 1
ATOM 1824 O O . LEU A 1 274 ? 16.870 36.914 6.568 1.00 32.95 255 LEU A O 1
ATOM 1829 N N . ALA A 1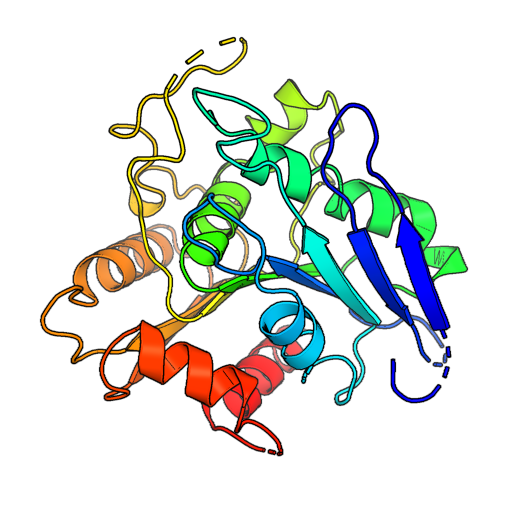 275 ? 15.261 37.672 5.200 1.00 36.72 256 ALA A N 1
ATOM 1830 C CA . ALA A 1 275 ? 14.722 38.621 6.191 1.00 36.13 256 ALA A CA 1
ATOM 1831 C C . ALA A 1 275 ? 14.200 37.894 7.427 1.00 36.52 256 ALA A C 1
ATOM 1832 O O . ALA A 1 275 ? 14.459 38.308 8.528 1.00 34.71 256 ALA A O 1
ATOM 1834 N N . LEU A 1 276 ? 13.468 36.808 7.233 1.00 38.02 257 LEU A N 1
ATOM 1835 C CA . LEU A 1 276 ? 12.900 36.068 8.351 1.00 37.47 257 LEU A CA 1
ATOM 1836 C C . LEU A 1 276 ? 13.981 35.436 9.206 1.00 35.54 257 LEU A C 1
ATOM 1837 O O . LEU A 1 276 ? 13.884 35.436 10.418 1.00 36.11 257 LEU A O 1
ATOM 1842 N N . GLU A 1 277 ? 15.001 34.879 8.577 1.00 36.22 258 GLU A N 1
ATOM 1843 C CA . GLU A 1 277 ? 16.100 34.284 9.318 1.00 36.20 258 GLU A CA 1
ATOM 1844 C C . GLU A 1 277 ? 16.873 35.324 10.137 1.00 35.85 258 GLU A C 1
ATOM 1845 O O . GLU A 1 277 ? 17.228 35.075 11.275 1.00 36.95 258 GLU A O 1
ATOM 1851 N N . TRP A 1 278 ? 17.102 36.482 9.547 1.00 34.40 259 TRP A N 1
ATOM 1852 C CA . TRP A 1 278 ? 17.791 37.568 10.211 1.00 34.53 259 TRP A CA 1
ATOM 1853 C C . TRP A 1 278 ? 16.980 38.081 11.387 1.00 33.58 259 TRP A C 1
ATOM 1854 O O . TRP A 1 278 ? 17.524 38.294 12.465 1.00 32.29 259 TRP A O 1
ATOM 1865 N N . LEU A 1 279 ? 15.684 38.254 11.191 1.00 33.77 260 LEU A N 1
ATOM 1866 C CA . LEU A 1 279 ? 14.809 38.687 12.261 1.00 34.00 260 LEU A CA 1
ATOM 1867 C C . LEU A 1 279 ? 14.817 37.664 13.430 1.00 35.60 260 LEU A C 1
ATOM 1868 O O . LEU A 1 279 ? 14.927 38.058 14.583 1.00 35.22 260 LEU A O 1
ATOM 1873 N N . ALA A 1 280 ? 14.720 36.371 13.117 1.00 35.53 261 ALA A N 1
ATOM 1874 C CA . ALA A 1 280 ? 14.713 35.308 14.108 1.00 36.12 261 ALA A CA 1
ATOM 1875 C C . ALA A 1 280 ? 16.017 35.186 14.883 1.00 40.18 261 ALA A C 1
ATOM 1876 O O . ALA A 1 280 ? 16.013 34.934 16.092 1.00 39.51 261 ALA A O 1
ATOM 1878 N N . ASP A 1 281 ? 17.138 35.328 14.187 1.00 44.96 262 ASP A N 1
ATOM 1879 C CA . ASP A 1 281 ? 18.451 35.214 14.809 1.00 47.67 262 ASP A CA 1
ATOM 1880 C C . ASP A 1 281 ? 18.781 36.443 15.646 1.00 49.06 262 ASP A C 1
ATOM 1881 O O . ASP A 1 281 ? 19.708 36.408 16.418 1.00 51.62 262 ASP A O 1
ATOM 1886 N N . ASN A 1 282 ? 18.045 37.535 15.475 1.00 49.52 263 ASN A N 1
ATOM 1887 C CA . ASN A 1 282 ? 18.200 38.720 16.314 1.00 53.51 263 ASN A CA 1
ATOM 1888 C C . ASN A 1 282 ? 17.149 38.691 17.435 1.00 59.88 263 ASN A C 1
ATOM 1889 O O . ASN A 1 282 ? 16.546 39.727 17.782 1.00 66.17 263 ASN A O 1
ATOM 1894 N N . ARG A 1 283 ? 16.908 37.484 17.943 1.00 61.64 264 ARG A N 1
ATOM 1895 C CA . ARG A 1 283 ? 15.979 37.184 19.031 1.00 64.25 264 ARG A CA 1
ATOM 1896 C C . ARG A 1 283 ? 16.516 35.910 19.703 1.00 64.66 264 ARG A C 1
ATOM 1897 O O . ARG A 1 283 ? 17.583 35.388 19.345 1.00 65.61 264 ARG A O 1
#

Sequence (241 aa):
FQGQVIKQKLTATCCAQQLTGYLHTNLPAIIIVPGGSYTHIPVAQAESLAAFAGHGYQAFYLEYTLLTDQQPLGLAPVLDLGRRAVNLLRQHAAEWHIDPQQQITPAGFSVGGHIVALYNDYWATRVATELNVTTPALKPNNVVLGYPVISPLLGFTWTPTPNELAADQHVNSDNQPTFIWTTADDPIVPATNTLAYATALATAKIPYELHVFKHGPHGLALANAQTAWKVAHWLTLALEWLADNR

CATH classification: 3.40.50.1820

Solvent-accessible surface area: 10030 Å² total

B-factor: mean 41.47, std 13.74, range [14.12, 94.66]

Organism: Lactiplantibacillus plantarum (strain ATCC BAA-793 / NCIMB 8826 / WCFS1) (NCBI:txid220668)

Foldseek 3Di:
DPQDWDKDQFPPFNKIKIKAADCAFAAEEEEEADPLAFGPVLLQVLLLLVVVVTHTRMYMPWHGVVNDPLPALRRLLSLLSVLVVCLVCRVVRRHDNLRYEYAYAAQRLLSQLVNLLDLCHLSCQVVVHHSVSQHNAYEYEAYHDDQSYAQVDHGHSVVSLSLVRDALSRAEYEYEHEQDAVVDHCVSVVSSVVSCVVNVHHYDYHHHNQYHSVNNSVCCSVPPCPDVSSVVVVVVSVVSD